Protein AF-A0A4U1FC94-F1 (afdb_monomer)

Structure (mmCIF, N/CA/C/O backbone):
data_AF-A0A4U1FC94-F1
#
_entry.id   AF-A0A4U1FC94-F1
#
loop_
_atom_site.group_PDB
_atom_site.id
_atom_site.type_symbol
_atom_site.label_atom_id
_atom_site.label_alt_id
_atom_site.label_comp_id
_atom_site.label_asym_id
_atom_site.label_entity_id
_atom_site.label_seq_id
_atom_site.pdbx_PDB_ins_code
_atom_site.Cartn_x
_atom_site.Cartn_y
_atom_site.Cartn_z
_atom_site.occupancy
_atom_site.B_iso_or_equiv
_atom_site.auth_seq_id
_atom_site.auth_comp_id
_atom_site.auth_asym_id
_atom_site.auth_atom_id
_atom_site.pdbx_PDB_model_num
ATOM 1 N N . TRP A 1 1 ? -26.954 -11.305 10.624 1.00 85.00 1 TRP A N 1
ATOM 2 C CA . TRP A 1 1 ? -26.626 -9.868 10.603 1.00 85.00 1 TRP A CA 1
ATOM 3 C C . TRP A 1 1 ? -27.640 -9.152 11.465 1.00 85.00 1 TRP A C 1
ATOM 5 O O . TRP A 1 1 ? -28.821 -9.408 11.285 1.00 85.00 1 TRP A O 1
ATOM 15 N N . GLU A 1 2 ? -27.193 -8.302 12.385 1.00 90.25 2 GLU A N 1
ATOM 16 C CA . GLU A 1 2 ? -28.071 -7.434 13.179 1.00 90.25 2 GLU A CA 1
ATOM 17 C C . GLU A 1 2 ? -28.059 -6.028 12.584 1.00 90.25 2 GLU A C 1
ATOM 19 O O . GLU A 1 2 ? -26.996 -5.505 12.242 1.00 90.25 2 GLU A O 1
ATOM 24 N N . ILE A 1 3 ? -29.238 -5.423 12.432 1.00 93.62 3 ILE A N 1
ATOM 25 C CA . ILE A 1 3 ? -29.363 -4.079 11.864 1.00 93.62 3 ILE A CA 1
ATOM 26 C C . ILE A 1 3 ? -29.043 -3.061 12.959 1.00 93.62 3 ILE A C 1
ATOM 28 O O . ILE A 1 3 ? -29.781 -2.933 13.937 1.00 93.62 3 ILE A O 1
ATOM 32 N N . LEU A 1 4 ? -27.939 -2.332 12.777 1.00 92.19 4 LEU A N 1
ATOM 33 C CA . LEU A 1 4 ? -27.518 -1.268 13.692 1.00 92.19 4 LEU A CA 1
ATOM 34 C C . LEU A 1 4 ? -28.272 0.041 13.440 1.00 92.19 4 LEU A C 1
ATOM 36 O O . LEU A 1 4 ? -28.576 0.767 14.379 1.00 92.19 4 LEU A O 1
ATOM 40 N N . TRP A 1 5 ? -28.568 0.346 12.179 1.00 92.25 5 TRP A N 1
ATOM 41 C CA . TRP A 1 5 ? -29.307 1.533 11.764 1.00 92.25 5 TRP A CA 1
ATOM 42 C C . TRP A 1 5 ? -29.857 1.320 10.347 1.00 92.25 5 TRP A C 1
ATOM 44 O O . TRP A 1 5 ? -29.201 0.687 9.517 1.00 92.25 5 TRP A O 1
ATOM 54 N N . SER A 1 6 ? -31.066 1.816 10.080 1.00 93.31 6 SER A N 1
ATOM 55 C CA . SER A 1 6 ? -31.683 1.810 8.751 1.00 93.31 6 SER A CA 1
ATOM 56 C C . SER A 1 6 ? -32.764 2.885 8.675 1.00 93.31 6 SER A C 1
ATOM 58 O O . SER A 1 6 ? -33.621 2.967 9.553 1.00 93.31 6 SER A O 1
ATOM 60 N N . GLU A 1 7 ? -32.740 3.686 7.612 1.00 89.50 7 GLU A N 1
ATOM 61 C CA . GLU A 1 7 ? -33.752 4.700 7.310 1.00 89.50 7 GLU A CA 1
ATOM 62 C C . GLU A 1 7 ? -34.082 4.707 5.814 1.00 89.50 7 GLU A C 1
ATOM 64 O O . GLU A 1 7 ? -33.359 4.146 4.986 1.00 89.50 7 GLU A O 1
ATOM 69 N N . LYS A 1 8 ? -35.193 5.361 5.455 1.00 88.94 8 LYS A N 1
ATOM 70 C CA . LYS A 1 8 ? -35.557 5.570 4.051 1.00 88.94 8 LYS A CA 1
ATOM 71 C C . LYS A 1 8 ? -34.584 6.560 3.392 1.00 88.94 8 LYS A C 1
ATOM 73 O O . LYS A 1 8 ? -34.190 7.539 4.032 1.00 88.94 8 LYS A O 1
ATOM 78 N N . PRO A 1 9 ? -34.230 6.356 2.109 1.00 87.94 9 PRO A N 1
ATOM 79 C CA . PRO A 1 9 ? -33.382 7.298 1.393 1.00 87.94 9 PRO A CA 1
ATOM 80 C C . PRO A 1 9 ? -34.055 8.676 1.361 1.00 87.94 9 PRO A C 1
ATOM 82 O O . PRO A 1 9 ? -35.252 8.791 1.099 1.00 87.94 9 PRO A O 1
ATOM 85 N N . THR A 1 10 ? -33.276 9.720 1.638 1.00 84.62 10 THR A N 1
ATOM 86 C CA . THR A 1 10 ? -33.737 11.114 1.643 1.00 84.62 10 THR A CA 1
ATOM 87 C C . THR A 1 10 ? -32.932 11.902 0.620 1.00 84.62 10 THR A C 1
ATOM 89 O O . THR A 1 10 ? -31.705 11.795 0.591 1.00 84.62 10 THR A O 1
ATOM 92 N N . LYS A 1 11 ? -33.608 12.694 -0.223 1.00 82.38 11 LYS A N 1
ATOM 93 C CA . LYS A 1 11 ? -32.931 13.549 -1.205 1.00 82.38 11 LYS A CA 1
ATOM 94 C C . LYS A 1 11 ? -32.223 14.692 -0.479 1.00 82.38 11 LYS A C 1
ATOM 96 O O . LYS A 1 11 ? -32.844 15.438 0.274 1.00 82.38 11 LYS A O 1
ATOM 101 N N . VAL A 1 12 ? -30.920 14.812 -0.700 1.00 76.88 12 VAL A N 1
ATOM 102 C CA . VAL A 1 12 ? -30.097 15.886 -0.138 1.00 76.88 12 VAL A CA 1
ATOM 103 C C . VAL A 1 12 ? -29.841 16.893 -1.248 1.00 76.88 12 VAL A C 1
ATOM 105 O O . VAL A 1 12 ? -29.218 16.564 -2.250 1.00 76.88 12 VAL A O 1
ATOM 108 N N . ASN A 1 13 ? -30.325 18.122 -1.077 1.00 72.44 13 ASN A N 1
ATOM 109 C CA . ASN A 1 13 ? -30.260 19.168 -2.107 1.00 72.44 13 ASN A CA 1
ATOM 110 C C . ASN A 1 13 ? -28.881 19.852 -2.210 1.00 72.44 13 ASN A C 1
ATOM 112 O O . ASN A 1 13 ? -28.760 20.897 -2.841 1.00 72.44 13 ASN A O 1
ATOM 116 N N . ALA A 1 14 ? -27.850 19.298 -1.570 1.00 70.06 14 ALA A N 1
ATOM 117 C CA . ALA A 1 14 ? -26.509 19.864 -1.528 1.00 70.06 14 ALA A CA 1
ATOM 118 C C . ALA A 1 14 ? -25.515 18.913 -2.203 1.00 70.06 14 ALA A C 1
ATOM 120 O O . ALA A 1 14 ? -25.323 17.792 -1.739 1.00 70.06 14 ALA A O 1
ATOM 121 N N . SER A 1 15 ? -24.836 19.382 -3.251 1.00 72.81 15 SER A N 1
ATOM 122 C CA . SER A 1 15 ? -23.756 18.657 -3.948 1.00 72.81 15 SER A CA 1
ATOM 123 C C . SER A 1 15 ? -22.412 18.720 -3.204 1.00 72.81 15 SER A C 1
ATOM 125 O O . SER A 1 15 ? -21.355 18.698 -3.827 1.00 72.81 15 SER A O 1
ATOM 127 N N . GLN A 1 16 ? -22.435 18.854 -1.877 1.00 79.75 16 GLN A N 1
ATOM 128 C CA . GLN A 1 16 ? -21.237 18.981 -1.047 1.00 79.75 16 GLN A CA 1
ATOM 129 C C . GLN A 1 16 ? -21.000 17.710 -0.232 1.00 79.75 16 GLN A C 1
ATOM 131 O O . GLN A 1 16 ? -21.945 17.036 0.186 1.00 79.75 16 GLN A O 1
ATOM 136 N N . ALA A 1 17 ? -19.724 17.406 0.016 1.00 81.25 17 ALA A N 1
ATOM 137 C CA . ALA A 1 17 ? -19.335 16.351 0.940 1.00 81.25 17 ALA A CA 1
ATOM 138 C C . ALA A 1 17 ? -19.907 16.650 2.331 1.00 81.25 17 ALA A C 1
ATOM 140 O O . ALA A 1 17 ? -19.870 17.787 2.805 1.00 81.25 17 ALA A O 1
ATOM 141 N N . ARG A 1 18 ? -20.456 15.626 2.985 1.00 84.25 18 ARG A N 1
ATOM 142 C CA . ARG A 1 18 ? -21.106 15.769 4.287 1.00 84.25 18 ARG A CA 1
ATOM 143 C C . ARG A 1 18 ? -20.684 14.656 5.220 1.00 84.25 18 ARG A C 1
ATOM 145 O O . ARG A 1 18 ? -20.555 13.504 4.811 1.00 84.25 18 ARG A O 1
ATOM 152 N N . GLN A 1 19 ? -20.558 14.995 6.494 1.00 87.06 19 GLN A N 1
ATOM 153 C CA . GLN A 1 19 ? -20.426 13.992 7.532 1.00 87.06 19 GLN A CA 1
ATOM 154 C C . GLN A 1 19 ? -21.794 13.361 7.799 1.00 87.06 19 GLN A C 1
ATOM 156 O O . GLN A 1 19 ? -22.773 14.055 8.075 1.00 87.06 19 GLN A O 1
ATOM 161 N N . PHE A 1 20 ? -21.856 12.036 7.729 1.00 86.94 20 PHE A N 1
ATOM 162 C CA . PHE A 1 20 ? -23.042 11.265 8.071 1.00 86.94 20 PHE A CA 1
ATOM 163 C C . PHE A 1 20 ? -22.801 10.519 9.390 1.00 86.94 20 PHE A C 1
ATOM 165 O O . PHE A 1 20 ? -21.899 9.690 9.476 1.00 86.94 20 PHE A O 1
ATOM 172 N N . LYS A 1 21 ? -23.573 10.853 10.432 1.00 87.94 21 LYS A N 1
ATOM 173 C CA . LYS A 1 21 ? -23.384 10.341 11.800 1.00 87.94 21 LYS A CA 1
ATOM 174 C C . LYS A 1 21 ? -24.731 9.947 12.429 1.00 87.94 21 LYS A C 1
ATOM 176 O O . LYS A 1 21 ? -25.279 10.723 13.212 1.00 87.94 21 LYS A O 1
ATOM 181 N N . PRO A 1 22 ? -25.298 8.784 12.069 1.00 88.62 22 PRO A N 1
ATOM 182 C CA . PRO A 1 22 ? -26.527 8.299 12.681 1.00 88.62 22 PRO A CA 1
ATOM 183 C C . PRO A 1 22 ? -26.264 7.769 14.096 1.00 88.62 22 PRO A C 1
ATOM 185 O O . PRO A 1 22 ? -25.170 7.291 14.404 1.00 88.62 22 PRO A O 1
ATOM 188 N N . CYS A 1 23 ? -27.287 7.796 14.949 1.00 86.94 23 CYS A N 1
ATOM 189 C CA . CYS A 1 23 ? -27.262 7.042 16.198 1.00 86.94 23 CYS A CA 1
ATOM 190 C C . CYS A 1 23 ? -27.490 5.557 15.889 1.00 86.94 23 CYS A C 1
ATOM 192 O O . CYS A 1 23 ? -28.519 5.189 15.325 1.00 86.94 23 CYS A O 1
ATOM 194 N N . ILE A 1 24 ? -26.532 4.708 16.258 1.00 89.19 24 ILE A N 1
ATOM 195 C CA . ILE A 1 24 ? -26.593 3.260 16.027 1.00 89.19 24 ILE A CA 1
ATOM 196 C C . ILE A 1 24 ? -27.128 2.513 17.255 1.00 89.19 24 ILE A C 1
ATOM 198 O O . ILE A 1 24 ? -26.859 2.887 18.397 1.00 89.19 24 ILE A O 1
ATOM 202 N N . LYS A 1 25 ? -27.866 1.426 17.016 1.00 89.06 25 LYS A N 1
ATOM 203 C CA . LYS A 1 25 ? -28.323 0.483 18.042 1.00 89.06 25 LYS A CA 1
ATOM 204 C C . LYS A 1 25 ? -27.117 -0.197 18.695 1.00 89.06 25 LYS A C 1
ATOM 206 O O . LYS A 1 25 ? -26.240 -0.711 18.003 1.00 89.06 25 LYS A O 1
ATOM 211 N N . GLN A 1 26 ? -27.104 -0.250 20.025 1.00 85.75 26 GLN A N 1
ATOM 212 C CA . GLN A 1 26 ? -26.121 -1.040 20.763 1.00 85.75 26 GLN A CA 1
ATOM 213 C C . GLN A 1 26 ? -26.409 -2.538 20.611 1.00 85.75 26 GLN A C 1
ATOM 215 O O . GLN A 1 26 ? -27.557 -2.979 20.703 1.00 85.75 26 GLN A O 1
ATOM 220 N N . ILE A 1 27 ? -25.352 -3.313 20.392 1.00 86.44 27 ILE A N 1
ATOM 221 C CA . ILE A 1 27 ? -25.395 -4.775 20.326 1.00 86.44 27 ILE A CA 1
ATOM 222 C C . ILE A 1 27 ? -24.621 -5.365 21.501 1.00 86.44 27 ILE A C 1
ATOM 224 O O . ILE A 1 27 ? -23.647 -4.784 21.970 1.00 86.44 27 ILE A O 1
ATOM 228 N N . ASN A 1 28 ? -25.064 -6.523 21.976 1.00 85.12 28 ASN A N 1
ATOM 229 C CA . ASN A 1 28 ? -24.526 -7.207 23.153 1.00 85.12 28 ASN A CA 1
ATOM 230 C C . ASN A 1 28 ? -23.619 -8.398 22.795 1.00 85.12 28 ASN A C 1
ATOM 232 O O . ASN A 1 28 ? -23.459 -9.315 23.597 1.00 85.12 28 ASN A O 1
ATOM 236 N N . PHE A 1 29 ? -23.051 -8.409 21.589 1.00 85.75 29 PHE A N 1
ATOM 237 C CA . PHE A 1 29 ? -22.123 -9.443 21.140 1.00 85.75 29 PHE A CA 1
ATOM 238 C C . PHE A 1 29 ? -20.949 -8.820 20.371 1.00 85.75 29 PHE A C 1
ATOM 240 O O . PHE A 1 29 ? -21.124 -7.798 19.700 1.00 85.75 29 PHE A O 1
ATOM 247 N N . PRO A 1 30 ? -19.749 -9.422 20.446 1.00 84.25 30 PRO A N 1
ATOM 248 C CA . PRO A 1 30 ? -18.590 -8.959 19.696 1.00 84.25 30 PRO A CA 1
ATOM 249 C C . PRO A 1 30 ? -18.710 -9.320 18.209 1.00 84.25 30 PRO A C 1
ATOM 251 O O . PRO A 1 30 ? -19.163 -10.406 17.852 1.00 84.25 30 PRO A O 1
ATOM 254 N N . THR A 1 31 ? -18.250 -8.428 17.332 1.00 85.44 31 THR A N 1
ATOM 255 C CA . THR A 1 31 ? -18.154 -8.673 15.886 1.00 85.44 31 THR A CA 1
ATOM 256 C C . THR A 1 31 ? -16.879 -8.051 15.325 1.00 85.44 31 T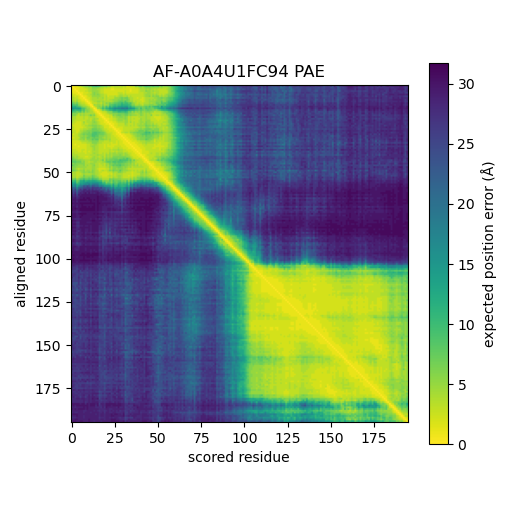HR A C 1
ATOM 258 O O . THR A 1 31 ? -16.470 -6.971 15.744 1.00 85.44 31 THR A O 1
ATOM 261 N N . ASN A 1 32 ? -16.250 -8.730 14.367 1.00 86.12 32 ASN A N 1
ATOM 262 C CA . ASN A 1 32 ? -15.139 -8.210 13.567 1.00 86.12 32 ASN A CA 1
ATOM 263 C C . ASN A 1 32 ? -15.585 -7.770 12.162 1.00 86.12 32 ASN A C 1
ATOM 265 O O . ASN A 1 32 ? -14.752 -7.374 11.349 1.00 86.12 32 ASN A O 1
ATOM 269 N N . LEU A 1 33 ? -16.882 -7.873 11.863 1.00 89.00 33 LEU A N 1
ATOM 270 C CA . LEU A 1 33 ? -17.438 -7.618 10.546 1.00 89.00 33 LEU A CA 1
ATOM 271 C C . LEU A 1 33 ? -18.578 -6.605 10.640 1.00 89.00 33 LEU A C 1
ATOM 273 O O . LEU A 1 33 ? -19.537 -6.784 11.396 1.00 89.00 33 LEU A O 1
ATOM 277 N N . ILE A 1 34 ? -18.475 -5.551 9.834 1.00 89.88 34 ILE A N 1
ATOM 278 C CA . ILE A 1 34 ? -19.499 -4.522 9.664 1.00 89.88 34 ILE A CA 1
ATOM 279 C C . ILE A 1 34 ? -19.827 -4.446 8.178 1.00 89.88 34 ILE A C 1
ATOM 281 O O . ILE A 1 34 ? -18.932 -4.383 7.338 1.00 89.88 34 ILE A O 1
ATOM 285 N N . ARG A 1 35 ? -21.121 -4.452 7.855 1.00 93.31 35 ARG A N 1
ATOM 286 C CA . ARG A 1 35 ? -21.621 -4.261 6.494 1.00 93.31 35 ARG A CA 1
ATOM 287 C C . ARG A 1 35 ? -22.259 -2.885 6.391 1.00 93.31 35 ARG A C 1
ATOM 289 O O . ARG A 1 35 ? -23.157 -2.566 7.165 1.00 93.31 35 ARG A O 1
ATOM 296 N N . LEU A 1 36 ? -21.808 -2.111 5.411 1.00 92.06 36 LEU A N 1
ATOM 297 C CA . LEU A 1 36 ? -22.400 -0.837 5.024 1.00 92.06 36 LEU A CA 1
ATOM 298 C C . LEU A 1 36 ? -23.133 -1.036 3.699 1.00 92.06 36 LEU A C 1
ATOM 300 O O . LEU A 1 36 ? -22.570 -1.592 2.759 1.00 92.06 36 LEU A O 1
ATOM 304 N N . GLU A 1 37 ? -24.386 -0.604 3.635 1.00 91.75 37 GLU A N 1
ATOM 305 C CA . GLU A 1 37 ? -25.202 -0.656 2.425 1.00 91.75 37 GLU A CA 1
ATOM 306 C C . GLU A 1 37 ? -25.667 0.757 2.088 1.00 91.75 37 GLU A C 1
ATOM 308 O O . GLU A 1 37 ? -26.222 1.455 2.937 1.00 91.75 37 GLU A O 1
ATOM 313 N N . VAL A 1 38 ? -25.395 1.193 0.859 1.00 88.75 38 VAL A N 1
ATOM 314 C CA . VAL A 1 38 ? -25.697 2.547 0.393 1.00 88.75 38 VAL A CA 1
ATOM 315 C C . VAL A 1 38 ? -26.813 2.469 -0.635 1.00 88.75 38 VAL A C 1
ATOM 317 O O . VAL A 1 38 ? -26.726 1.709 -1.597 1.00 88.75 38 VAL A O 1
ATOM 320 N N . ASN A 1 39 ? -27.856 3.273 -0.438 1.00 88.88 39 ASN A N 1
ATOM 321 C CA . ASN A 1 39 ? -28.935 3.416 -1.402 1.00 88.88 39 ASN A CA 1
ATOM 322 C C . ASN A 1 39 ? -28.800 4.746 -2.153 1.00 88.88 39 ASN A C 1
ATOM 324 O O . ASN A 1 39 ? -29.061 5.813 -1.596 1.00 88.88 39 ASN A O 1
ATOM 328 N N . SER A 1 40 ? -28.430 4.655 -3.430 1.00 87.12 40 SER A N 1
ATOM 329 C CA . SER A 1 40 ? -28.229 5.802 -4.321 1.00 87.12 40 SER A CA 1
ATOM 330 C C . SER A 1 40 ? -29.424 6.084 -5.239 1.00 87.12 40 SER A C 1
ATOM 332 O O . SER A 1 40 ? -29.291 6.846 -6.189 1.00 87.12 40 SER A O 1
ATOM 334 N N . SER A 1 41 ? -30.603 5.505 -4.983 1.00 89.06 41 SER A N 1
ATOM 335 C CA . SER A 1 41 ? -31.754 5.590 -5.898 1.00 89.06 41 SER A CA 1
ATOM 336 C C . SER A 1 41 ? -32.314 7.004 -6.104 1.00 89.06 41 SER A C 1
ATOM 338 O O . SER A 1 41 ? -33.073 7.218 -7.042 1.00 89.06 41 SER A O 1
ATOM 340 N N . LEU A 1 42 ? -32.008 7.947 -5.206 1.00 87.69 42 LEU A N 1
ATOM 341 C CA . LEU A 1 42 ? -32.470 9.344 -5.263 1.00 87.69 42 LEU A CA 1
ATOM 342 C C . LEU A 1 42 ? -31.375 10.330 -5.705 1.00 87.69 42 LEU A C 1
ATOM 344 O O . LEU A 1 42 ? -31.591 11.543 -5.635 1.00 87.69 42 LEU A O 1
ATOM 348 N N . LEU A 1 43 ? -30.194 9.830 -6.078 1.00 83.12 43 LEU A N 1
ATOM 349 C CA . LEU A 1 43 ? -29.062 10.652 -6.490 1.00 83.12 43 LEU A CA 1
ATOM 350 C C . LEU A 1 43 ? -29.058 10.827 -8.008 1.00 83.12 43 LEU A C 1
ATOM 352 O O . LEU A 1 43 ? -29.074 9.854 -8.755 1.00 83.12 43 LEU A O 1
ATOM 356 N N . ASP A 1 44 ? -28.960 12.081 -8.442 1.00 84.69 44 ASP A N 1
ATOM 357 C CA . ASP A 1 44 ? -28.839 12.450 -9.858 1.00 84.69 44 ASP A CA 1
ATOM 358 C C . ASP A 1 44 ? -27.353 12.575 -10.288 1.00 84.69 44 ASP A C 1
ATOM 360 O O . ASP A 1 44 ? -27.047 13.034 -11.386 1.00 84.69 44 ASP A O 1
ATOM 364 N N . TYR A 1 45 ? -26.414 12.210 -9.403 1.00 82.50 45 TYR A N 1
ATOM 365 C CA . TYR A 1 45 ? -24.964 12.337 -9.583 1.00 82.50 45 TYR A CA 1
ATOM 366 C C . TYR A 1 45 ? -24.202 11.197 -8.888 1.00 82.50 45 TYR A C 1
ATOM 368 O O . TYR A 1 45 ? -24.748 10.485 -8.044 1.00 82.50 45 TYR A O 1
ATOM 376 N N . TYR A 1 46 ? -22.926 11.026 -9.241 1.00 82.06 46 TYR A N 1
ATOM 377 C CA . TYR A 1 46 ? -22.054 10.005 -8.657 1.00 82.06 46 TYR A CA 1
ATOM 378 C C . TYR A 1 46 ? -21.489 10.446 -7.298 1.00 82.06 46 TYR A C 1
ATOM 380 O O . TYR A 1 46 ? -21.035 11.580 -7.145 1.00 82.06 46 TYR A O 1
ATOM 388 N N . THR A 1 47 ? -21.495 9.544 -6.316 1.00 83.81 47 THR A N 1
ATOM 389 C CA . THR A 1 47 ? -21.003 9.794 -4.952 1.00 83.81 47 THR A CA 1
ATOM 390 C C . THR A 1 47 ? -19.965 8.763 -4.543 1.00 83.81 47 THR A C 1
ATOM 392 O O . THR A 1 47 ? -20.164 7.572 -4.778 1.00 83.81 47 THR A O 1
ATOM 395 N N . GLU A 1 48 ? -18.930 9.210 -3.838 1.00 85.19 48 GLU A N 1
ATOM 396 C CA . GLU A 1 48 ? -17.894 8.358 -3.251 1.00 85.19 48 GLU A CA 1
ATOM 397 C C . GLU A 1 48 ? -17.929 8.424 -1.718 1.00 85.19 48 GLU A C 1
ATOM 399 O O . GLU A 1 48 ? -18.466 9.366 -1.129 1.00 85.19 48 GLU A O 1
ATOM 404 N N . LEU A 1 49 ? -17.358 7.406 -1.072 1.00 88.56 49 LEU A N 1
ATOM 405 C CA . LEU A 1 49 ? -17.104 7.394 0.367 1.00 88.56 49 LEU A CA 1
ATOM 406 C C . LEU A 1 49 ? -15.652 7.805 0.609 1.00 88.56 49 LEU A C 1
ATOM 408 O O . LEU A 1 49 ? -14.748 7.167 0.082 1.00 88.56 49 LEU A O 1
ATOM 412 N N . ASP A 1 50 ? -15.446 8.836 1.424 1.00 87.75 50 ASP A N 1
ATOM 413 C CA . ASP A 1 50 ? -14.110 9.316 1.798 1.00 87.75 50 ASP A CA 1
ATOM 414 C C . ASP A 1 50 ? -13.535 8.502 2.973 1.00 87.75 50 ASP A C 1
ATOM 416 O O . ASP A 1 50 ? -12.531 7.806 2.840 1.00 87.75 50 ASP A O 1
ATOM 420 N N . ALA A 1 51 ? -14.230 8.502 4.119 1.00 89.44 51 ALA A N 1
ATOM 421 C CA . ALA A 1 51 ? -13.790 7.799 5.323 1.00 89.44 51 ALA A CA 1
ATOM 422 C C . ALA A 1 51 ? -14.951 7.279 6.187 1.00 89.44 51 ALA A C 1
ATOM 424 O O . ALA A 1 51 ? -16.057 7.827 6.188 1.00 89.44 51 ALA A O 1
ATOM 425 N N . VAL A 1 52 ? -14.670 6.238 6.978 1.00 89.19 52 VAL A N 1
ATOM 426 C CA . VAL A 1 52 ? -15.580 5.677 7.988 1.00 89.19 52 VAL A CA 1
ATOM 427 C C . VAL A 1 52 ? -14.866 5.643 9.334 1.00 89.19 52 VAL A C 1
ATOM 429 O O . VAL A 1 52 ? -13.780 5.081 9.453 1.00 89.19 52 VAL A O 1
ATOM 432 N N . VAL A 1 53 ? -15.496 6.214 10.361 1.00 85.88 53 VAL A N 1
ATOM 433 C CA . VAL A 1 53 ? -14.990 6.197 11.739 1.00 85.88 53 VAL A CA 1
ATOM 434 C C . VAL A 1 53 ? -15.974 5.433 12.614 1.00 85.88 53 VAL A C 1
ATOM 436 O O . VAL A 1 53 ? -17.134 5.825 12.734 1.00 85.88 53 VAL A O 1
ATOM 439 N N . LEU A 1 54 ? -15.504 4.357 13.244 1.00 82.25 54 LEU A N 1
ATOM 440 C CA . LEU A 1 54 ? -16.263 3.616 14.246 1.00 82.25 54 LEU A CA 1
ATOM 441 C C . LEU A 1 54 ? -15.824 4.061 15.641 1.00 82.25 54 LEU A C 1
ATOM 443 O O . LEU A 1 54 ? -14.653 3.941 15.994 1.00 82.25 54 LEU A O 1
ATOM 447 N N . HIS A 1 55 ? -16.767 4.553 16.441 1.00 73.12 55 HIS A N 1
ATOM 448 C CA . HIS A 1 55 ? -16.522 4.848 17.847 1.00 73.12 55 HIS A CA 1
ATOM 449 C C . HIS A 1 55 ? -16.885 3.630 18.705 1.00 73.12 55 HIS A C 1
ATOM 451 O O . HIS A 1 55 ? -17.971 3.065 18.584 1.00 73.12 55 HIS A O 1
ATOM 457 N N . GLY A 1 56 ? -15.996 3.235 19.607 1.00 71.25 56 GLY A N 1
ATOM 458 C CA . GLY A 1 56 ? -16.255 2.164 20.561 1.00 71.25 56 GLY A CA 1
ATOM 459 C C . GLY A 1 56 ? -15.273 2.229 21.717 1.00 71.25 56 GLY A C 1
ATOM 460 O O . GLY A 1 56 ? -14.146 2.698 21.559 1.00 71.25 56 GLY A O 1
ATOM 461 N N . THR A 1 57 ? -15.700 1.768 22.885 1.00 62.41 57 THR A N 1
ATOM 462 C CA . THR A 1 57 ? -14.804 1.508 24.006 1.00 62.41 57 THR A CA 1
ATOM 463 C C . THR A 1 57 ? -14.229 0.112 23.815 1.00 62.41 57 THR A C 1
ATOM 465 O O . THR A 1 57 ? -14.964 -0.870 23.724 1.00 62.41 57 THR A O 1
ATOM 468 N N . LYS A 1 58 ? -12.904 0.003 23.699 1.00 59.91 58 LYS A N 1
ATOM 469 C CA . LYS A 1 58 ? -12.248 -1.300 23.790 1.00 59.91 58 LYS A CA 1
ATOM 470 C C . LYS A 1 58 ? -12.322 -1.717 25.253 1.00 59.91 58 LYS A C 1
ATOM 472 O O . LYS A 1 58 ? -11.495 -1.266 26.043 1.00 59.91 58 LYS A O 1
ATOM 477 N N . ASP A 1 59 ? -13.286 -2.559 25.610 1.00 57.12 59 ASP A N 1
ATOM 478 C CA . ASP A 1 59 ? -13.195 -3.290 26.871 1.00 57.12 59 ASP A CA 1
ATOM 479 C C . ASP A 1 59 ? -11.897 -4.091 26.802 1.00 57.12 59 ASP A C 1
ATOM 481 O O . ASP A 1 59 ? -11.728 -4.966 25.949 1.00 57.12 59 ASP A O 1
ATOM 485 N N . LYS A 1 60 ? -10.911 -3.714 27.624 1.00 50.09 60 LYS A N 1
ATOM 486 C CA . LYS A 1 60 ? -9.683 -4.494 27.768 1.00 50.09 60 LYS A CA 1
ATOM 487 C C . LYS A 1 60 ? -10.125 -5.869 28.276 1.00 50.09 60 LYS A C 1
ATOM 489 O O . LYS A 1 60 ? -10.638 -5.934 29.393 1.00 50.09 60 LYS A O 1
ATOM 494 N N . PRO A 1 61 ? -9.949 -6.963 27.514 1.00 42.66 61 PRO A N 1
ATOM 495 C CA . PRO A 1 61 ? -10.190 -8.275 28.078 1.00 42.66 61 PRO A CA 1
ATOM 496 C C . PRO A 1 61 ? -9.203 -8.449 29.232 1.00 42.66 61 PRO A C 1
ATOM 498 O O . PRO A 1 61 ? -7.988 -8.354 29.046 1.00 42.66 61 PRO A O 1
ATOM 501 N N . VAL A 1 62 ? -9.733 -8.652 30.437 1.00 44.84 62 VAL A N 1
ATOM 502 C CA . VAL A 1 62 ? -8.957 -9.008 31.625 1.00 44.84 62 VAL A CA 1
ATOM 503 C C . VAL A 1 62 ? -8.478 -10.444 31.431 1.00 44.84 62 VAL A C 1
ATOM 505 O O . VAL A 1 62 ? -9.063 -11.385 31.951 1.00 44.84 62 VAL A O 1
ATOM 508 N N . LEU A 1 63 ? -7.435 -10.632 30.626 1.00 40.88 63 LEU A N 1
ATOM 509 C CA . LEU A 1 63 ? -6.672 -11.871 30.579 1.00 40.88 63 LEU A CA 1
ATOM 510 C C . LEU A 1 63 ? -5.195 -11.533 30.744 1.00 40.88 63 LEU A C 1
ATOM 512 O O . LEU A 1 63 ? -4.511 -11.056 29.842 1.00 40.88 63 LEU A O 1
ATOM 516 N N . SER A 1 64 ? -4.763 -11.768 31.979 1.00 46.53 64 SER A N 1
ATOM 517 C CA . SER A 1 64 ? -3.395 -11.774 32.470 1.00 46.53 64 SER A CA 1
ATOM 518 C C . SER A 1 64 ? -2.486 -12.606 31.563 1.00 46.53 64 SER A C 1
ATOM 520 O O . SER A 1 64 ? -2.511 -13.834 31.599 1.00 46.53 64 SER A O 1
ATOM 522 N N . LEU A 1 65 ? -1.645 -11.928 30.788 1.00 37.44 65 LEU A N 1
ATOM 523 C CA . LEU A 1 65 ? -0.374 -12.458 30.310 1.00 37.44 65 LEU A CA 1
ATOM 524 C C . LEU A 1 65 ? 0.685 -11.428 30.686 1.00 37.44 65 LEU A C 1
ATOM 526 O O . LEU A 1 65 ? 0.778 -10.346 30.111 1.00 37.44 65 LEU A O 1
ATOM 530 N N . LYS A 1 66 ? 1.424 -11.764 31.745 1.00 44.72 66 LYS A N 1
ATOM 531 C CA . LYS A 1 66 ? 2.584 -11.025 32.228 1.00 44.72 66 LYS A CA 1
ATOM 532 C C . LYS A 1 66 ? 3.662 -11.033 31.144 1.00 44.72 66 LYS A C 1
ATOM 534 O O . LYS A 1 66 ? 4.482 -11.943 31.100 1.00 44.72 66 LYS A O 1
ATOM 539 N N . THR A 1 67 ? 3.684 -9.987 30.333 1.00 36.72 67 THR A N 1
ATOM 540 C CA . THR A 1 67 ? 4.899 -9.529 29.664 1.00 36.72 67 THR A CA 1
ATOM 541 C C . THR A 1 67 ? 5.111 -8.103 30.138 1.00 36.72 67 THR A C 1
ATOM 543 O O . THR A 1 67 ? 4.316 -7.211 29.860 1.00 36.72 67 THR A O 1
ATOM 546 N N . SER A 1 68 ? 6.130 -7.924 30.966 1.00 46.22 68 SER A N 1
ATOM 547 C CA . SER A 1 68 ? 6.560 -6.658 31.547 1.00 46.22 68 SER A CA 1
ATOM 548 C C . SER A 1 68 ? 6.883 -5.637 30.455 1.00 46.22 68 SER A C 1
ATOM 550 O O . SER A 1 68 ? 7.988 -5.665 29.924 1.00 46.22 68 SER A O 1
ATOM 552 N N . LEU A 1 69 ? 5.939 -4.750 30.125 1.00 38.78 69 LEU A N 1
ATOM 553 C CA . LEU A 1 69 ? 6.162 -3.586 29.267 1.00 38.78 69 LEU A CA 1
ATOM 554 C C . LEU A 1 69 ? 5.285 -2.407 29.728 1.00 38.78 69 LEU A C 1
ATOM 556 O O . LEU A 1 69 ? 4.072 -2.415 29.549 1.00 38.78 69 LEU A O 1
ATOM 560 N N . ILE A 1 70 ? 5.975 -1.410 30.294 1.00 41.81 70 ILE A N 1
ATOM 561 C CA . ILE A 1 70 ? 5.618 0.011 30.433 1.00 41.81 70 ILE A CA 1
ATOM 562 C C . ILE A 1 70 ? 4.351 0.289 31.259 1.00 41.81 70 ILE A C 1
ATOM 564 O O . ILE A 1 70 ? 3.228 0.345 30.760 1.00 41.81 70 ILE A O 1
ATOM 568 N N . ASP A 1 71 ? 4.589 0.515 32.550 1.00 39.34 71 ASP A N 1
ATOM 569 C CA . ASP A 1 71 ? 3.660 1.139 33.486 1.00 39.34 71 ASP A CA 1
ATOM 570 C C . ASP A 1 71 ? 3.371 2.580 33.028 1.00 39.34 71 ASP A C 1
ATOM 572 O O . ASP A 1 71 ? 4.256 3.431 33.019 1.00 39.34 71 ASP A O 1
ATOM 576 N N . MET A 1 72 ? 2.144 2.824 32.571 1.00 45.59 72 MET A N 1
ATOM 577 C CA . MET A 1 72 ? 1.596 4.153 32.271 1.00 45.59 72 MET A CA 1
ATOM 578 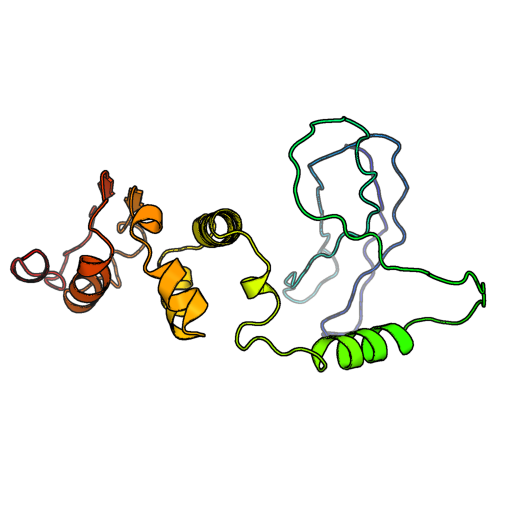C C . MET A 1 72 ? 0.623 4.551 33.390 1.00 45.59 72 MET A C 1
ATOM 580 O O . MET A 1 72 ? -0.502 4.967 33.118 1.00 45.59 72 MET A O 1
ATOM 584 N N . ASN A 1 73 ? 1.018 4.361 34.648 1.00 39.62 73 ASN A N 1
ATOM 585 C CA . ASN A 1 73 ? 0.362 4.994 35.786 1.00 39.62 73 ASN A CA 1
ATOM 586 C C . ASN A 1 73 ? 1.104 6.286 36.119 1.00 39.62 73 ASN A C 1
ATOM 588 O O . ASN A 1 73 ? 1.981 6.293 36.972 1.00 39.62 73 ASN A O 1
ATOM 592 N N . ASP A 1 74 ? 0.757 7.366 35.422 1.00 41.47 74 ASP A N 1
ATOM 593 C CA . ASP A 1 74 ? 1.016 8.722 35.924 1.00 41.47 74 ASP A CA 1
ATOM 594 C C . ASP A 1 74 ? -0.026 9.714 35.378 1.00 41.47 74 ASP A C 1
ATOM 596 O O . ASP A 1 74 ? 0.272 10.795 34.876 1.00 41.47 74 ASP A O 1
ATOM 600 N N . LEU A 1 75 ? -1.293 9.292 35.408 1.00 43.78 75 LEU A N 1
ATOM 601 C CA . LEU A 1 75 ? -2.439 10.171 35.193 1.00 43.78 75 LEU A CA 1
ATOM 602 C C . LEU A 1 75 ? -3.251 10.198 36.486 1.00 43.78 75 LEU A C 1
ATOM 604 O O . LEU A 1 75 ? -4.216 9.453 36.653 1.00 43.78 75 LEU A O 1
ATOM 608 N N . GLU A 1 76 ? -2.822 11.047 37.415 1.00 42.16 76 GLU A N 1
ATOM 609 C CA . GLU A 1 76 ? -3.722 11.604 38.421 1.00 42.16 76 GLU A CA 1
ATOM 610 C C . GLU A 1 76 ? -4.724 12.515 37.691 1.00 42.16 76 GLU A C 1
ATOM 612 O O . GLU A 1 76 ? -4.459 13.693 37.458 1.00 42.16 76 GLU A O 1
ATOM 617 N N . ASP A 1 77 ? -5.856 11.953 37.262 1.00 41.62 77 ASP A N 1
ATOM 618 C CA . ASP A 1 77 ? -6.996 12.730 36.775 1.00 41.62 77 ASP A CA 1
ATOM 619 C C . ASP A 1 77 ? -7.975 12.954 37.937 1.00 41.62 77 ASP A C 1
ATOM 621 O O . ASP A 1 77 ? -8.678 12.046 38.386 1.00 41.62 77 ASP A O 1
ATOM 625 N N . ASP A 1 78 ? -7.988 14.197 38.418 1.00 37.94 78 ASP A N 1
ATOM 626 C CA . ASP A 1 78 ? -8.962 14.757 39.350 1.00 37.94 78 ASP A CA 1
ATOM 627 C C . ASP A 1 78 ? -10.347 14.798 38.671 1.00 37.94 78 ASP A C 1
ATOM 629 O O . ASP A 1 78 ? -10.524 15.365 37.584 1.00 37.94 78 ASP A O 1
ATOM 633 N N . TYR A 1 79 ? -11.339 14.161 39.291 1.00 41.41 79 TYR A N 1
ATOM 634 C CA . TYR A 1 79 ? -12.702 14.063 38.771 1.00 41.41 79 TYR A CA 1
ATOM 635 C C . TYR A 1 79 ? -13.477 15.345 39.083 1.00 41.41 79 TYR A C 1
ATOM 637 O O . TYR A 1 79 ? -14.014 15.490 40.175 1.00 41.41 79 TYR A O 1
ATOM 645 N N . GLU A 1 80 ? -13.618 16.240 38.106 1.00 36.94 80 GLU A N 1
ATOM 646 C CA . GLU A 1 80 ? -14.651 17.281 38.151 1.00 36.94 80 GLU A CA 1
ATOM 647 C C . GLU A 1 80 ? -15.528 17.208 36.896 1.00 36.94 80 GLU A C 1
ATOM 649 O O . GLU A 1 80 ? -15.171 17.598 35.780 1.00 36.94 80 GLU A O 1
ATOM 654 N N . GLU A 1 81 ? -16.709 16.640 37.114 1.00 43.31 81 GLU A N 1
ATOM 655 C CA . GLU A 1 81 ? -17.803 16.482 36.173 1.00 43.31 81 GLU A CA 1
ATOM 656 C C . GLU A 1 81 ? -18.425 17.857 35.879 1.00 43.31 81 GLU A C 1
ATOM 658 O O . GLU A 1 81 ? -19.117 18.444 36.712 1.00 43.31 81 GLU A O 1
ATOM 663 N N . LYS A 1 82 ? -18.215 18.400 34.672 1.00 37.53 82 LYS A N 1
ATOM 664 C CA . LYS A 1 82 ? -18.980 19.569 34.222 1.00 37.53 82 LYS A CA 1
ATOM 665 C C . LYS A 1 82 ? -19.456 19.439 32.782 1.00 37.53 82 LYS A C 1
ATOM 667 O O . LYS A 1 82 ? -18.701 19.568 31.822 1.00 37.53 82 LYS A O 1
ATOM 672 N N . ASN A 1 83 ? -20.763 19.218 32.677 1.00 44.78 83 ASN A N 1
ATOM 673 C CA . ASN A 1 83 ? -21.573 19.265 31.467 1.00 44.78 83 ASN A CA 1
ATOM 674 C C . ASN A 1 83 ? -21.261 20.507 30.610 1.00 44.78 83 ASN A C 1
ATOM 676 O O . ASN A 1 83 ? -21.519 21.638 31.023 1.00 44.78 83 ASN A O 1
ATOM 680 N N . GLY A 1 84 ? -20.751 20.291 29.394 1.00 35.66 84 GLY A N 1
ATOM 681 C CA . GLY A 1 84 ? -20.531 21.337 28.395 1.00 35.66 84 GLY A CA 1
ATOM 682 C C . GLY A 1 84 ? -20.078 20.764 27.050 1.00 35.66 84 GLY A C 1
ATOM 683 O O . GLY A 1 84 ? -19.204 19.905 27.001 1.00 35.66 84 GLY A O 1
ATOM 684 N N . CYS A 1 85 ? -20.695 21.230 25.959 1.00 40.09 85 CYS A N 1
ATOM 685 C CA . CYS A 1 85 ? -20.414 20.878 24.560 1.00 40.09 85 CYS A CA 1
ATOM 686 C C . CYS A 1 85 ? -18.899 20.851 24.253 1.00 40.09 85 CYS A C 1
ATOM 688 O O . CYS A 1 85 ? -18.250 21.888 24.130 1.00 40.09 85 CYS A O 1
ATOM 690 N N . GLY A 1 86 ? -18.326 19.648 24.160 1.00 45.41 86 GLY A N 1
ATOM 691 C CA . GLY A 1 86 ? -16.881 19.402 24.172 1.00 45.41 86 GLY A CA 1
ATOM 692 C C . GLY A 1 86 ? -16.189 19.397 22.809 1.00 45.41 86 GLY A C 1
ATOM 693 O O . GLY A 1 86 ? -15.273 18.600 22.621 1.00 45.41 86 GLY A O 1
ATOM 694 N N . MET A 1 87 ? -16.600 20.233 21.850 1.00 51.31 87 MET A N 1
ATOM 695 C CA . MET A 1 87 ? -15.958 20.239 20.523 1.00 51.31 87 MET A CA 1
ATOM 696 C C . MET A 1 87 ? -14.745 21.186 20.423 1.00 51.31 87 MET A C 1
ATOM 698 O O . MET A 1 87 ? -13.857 20.950 19.608 1.00 51.31 87 MET A O 1
ATOM 702 N N . ASP A 1 88 ? -14.621 22.173 21.321 1.00 46.91 88 ASP A N 1
ATOM 703 C CA . ASP A 1 88 ? -13.525 23.162 21.275 1.00 46.91 88 ASP A CA 1
ATOM 704 C C . ASP A 1 88 ? -12.304 22.777 22.132 1.00 46.91 88 ASP A C 1
ATOM 706 O O . ASP A 1 88 ? -11.172 23.183 21.851 1.00 46.91 88 ASP A O 1
ATOM 710 N N . ASN A 1 89 ? -12.504 21.955 23.167 1.00 44.94 89 ASN A N 1
ATOM 711 C CA . ASN A 1 89 ? -11.436 21.564 24.093 1.00 44.94 89 ASN A CA 1
ATOM 712 C C . ASN A 1 89 ? -10.579 20.400 23.577 1.00 44.94 89 ASN A C 1
ATOM 714 O O . ASN A 1 89 ? -9.409 20.314 23.939 1.00 44.94 89 ASN A O 1
ATOM 718 N N . LEU A 1 90 ? -11.114 19.535 22.708 1.00 49.69 90 LEU A N 1
ATOM 719 C CA . LEU A 1 90 ? -10.355 18.430 22.108 1.00 49.69 90 LEU A CA 1
ATOM 720 C C . LEU A 1 90 ? -9.384 18.922 21.034 1.00 49.69 90 LEU A C 1
ATOM 722 O O . LEU A 1 90 ? -8.230 18.510 21.048 1.00 49.69 90 LEU A O 1
ATOM 726 N N . ASN A 1 91 ? -9.795 19.873 20.188 1.00 47.94 91 ASN A N 1
ATOM 727 C CA . ASN A 1 91 ? -8.876 20.516 19.247 1.00 47.94 91 ASN A CA 1
ATOM 728 C C . ASN A 1 91 ? -7.772 21.274 19.992 1.00 47.94 91 ASN A C 1
ATOM 730 O O . ASN A 1 91 ? -6.607 21.125 19.649 1.00 47.94 91 ASN A O 1
ATOM 734 N N . LYS A 1 92 ? -8.089 21.997 21.078 1.00 47.97 9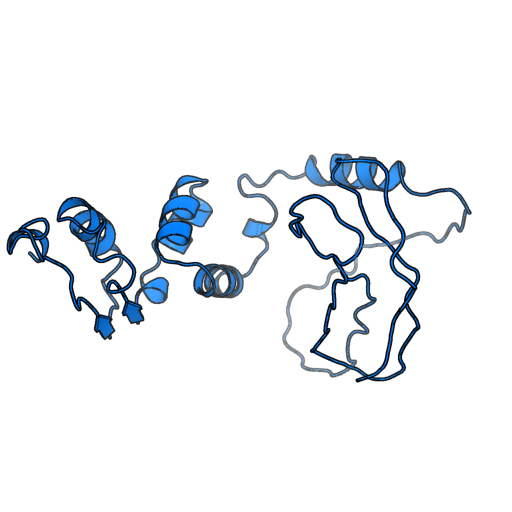2 LYS A N 1
ATOM 735 C CA . LYS A 1 92 ? -7.059 22.638 21.915 1.00 47.97 92 LYS A CA 1
ATOM 736 C C . LYS A 1 92 ? -6.149 21.641 22.640 1.00 47.97 92 LYS A C 1
ATOM 738 O O . LYS A 1 92 ? -4.960 21.924 22.730 1.00 47.97 92 LYS A O 1
ATOM 743 N N . LYS A 1 93 ? -6.661 20.495 23.115 1.00 46.38 93 LYS A N 1
ATOM 744 C CA . LYS A 1 93 ? -5.852 19.434 23.751 1.00 46.38 93 LYS A CA 1
ATOM 745 C C . LYS A 1 93 ? -4.958 18.695 22.749 1.00 46.38 93 LYS A C 1
ATOM 747 O O . LYS A 1 93 ? -3.809 18.419 23.072 1.00 46.38 93 LYS A O 1
ATOM 752 N N . PHE A 1 94 ? -5.424 18.441 21.524 1.00 47.03 94 PHE A N 1
ATOM 753 C CA . PHE A 1 94 ? -4.566 17.914 20.455 1.00 47.03 94 PHE A CA 1
ATOM 754 C C . PHE A 1 94 ? -3.483 18.924 20.060 1.00 47.03 94 PHE A C 1
ATOM 756 O O . PHE A 1 94 ? -2.324 18.543 19.931 1.00 47.03 94 PHE A O 1
ATOM 763 N N . SER A 1 95 ? -3.821 20.213 19.965 1.00 47.34 95 SER A N 1
ATOM 764 C CA . SER A 1 95 ? -2.845 21.271 19.679 1.00 47.34 95 SER A CA 1
ATOM 765 C C . SER A 1 95 ? -1.836 21.496 20.811 1.00 47.34 95 SER A C 1
ATOM 767 O O . SER A 1 95 ? -0.691 21.841 20.536 1.00 47.34 95 SER A O 1
ATOM 769 N N . SER A 1 96 ? -2.230 21.322 22.079 1.00 44.78 96 SER A N 1
ATOM 770 C CA . SER A 1 96 ? -1.351 21.567 23.231 1.00 44.78 96 SER A CA 1
ATOM 771 C C . SER A 1 96 ? -0.482 20.364 23.610 1.00 44.78 96 SER A C 1
ATOM 773 O O . SER A 1 96 ? 0.649 20.568 24.050 1.00 44.78 96 SER A O 1
ATOM 775 N N . ILE A 1 97 ? -0.956 19.130 23.398 1.00 47.69 97 ILE A N 1
ATOM 776 C CA . ILE A 1 97 ? -0.168 17.904 23.622 1.00 47.69 97 ILE A CA 1
ATOM 777 C C . ILE A 1 97 ? 0.816 17.663 22.465 1.00 47.69 97 ILE A C 1
ATOM 779 O O . ILE A 1 97 ? 1.918 17.170 22.694 1.00 47.69 97 ILE A O 1
ATOM 783 N N . ALA A 1 98 ? 0.484 18.071 21.234 1.00 48.00 98 ALA A N 1
ATOM 784 C CA . ALA A 1 98 ? 1.349 17.873 20.066 1.00 48.00 98 ALA A CA 1
ATOM 785 C C . ALA A 1 98 ? 2.609 18.764 20.018 1.00 48.00 98 ALA A C 1
ATOM 787 O O . ALA A 1 98 ? 3.428 18.585 19.121 1.00 48.00 98 ALA A O 1
ATOM 788 N N . LEU A 1 99 ? 2.795 19.715 20.944 1.00 47.34 99 LEU A N 1
ATOM 789 C CA . LEU A 1 99 ? 3.879 20.708 20.857 1.00 47.34 99 LEU A CA 1
ATOM 790 C C . LEU A 1 99 ? 4.905 20.674 21.996 1.00 47.34 99 LEU A C 1
ATOM 792 O O . LEU A 1 99 ? 5.783 21.533 22.021 1.00 47.34 99 LEU A O 1
ATOM 796 N N . ARG A 1 100 ? 4.825 19.730 22.944 1.00 47.81 100 ARG A N 1
ATOM 797 C CA . ARG A 1 100 ? 5.697 19.770 24.136 1.00 47.81 100 ARG A CA 1
ATOM 798 C C . ARG A 1 100 ? 6.842 18.765 24.187 1.00 47.81 100 ARG A C 1
ATOM 800 O O . ARG A 1 100 ? 7.736 18.980 24.982 1.00 47.81 100 ARG A O 1
ATOM 807 N N . GLU A 1 101 ? 6.904 17.787 23.292 1.00 52.03 101 GLU A N 1
ATOM 808 C CA . GLU A 1 101 ? 8.101 16.948 23.137 1.00 52.03 101 GLU A CA 1
ATOM 809 C C . GLU A 1 101 ? 8.131 16.426 21.696 1.00 52.03 101 GLU A C 1
ATOM 811 O O . GLU A 1 101 ? 7.750 15.295 21.395 1.00 52.03 101 GLU A O 1
ATOM 816 N N . GLY A 1 102 ? 8.441 17.322 20.759 1.00 48.25 102 GLY A N 1
ATOM 817 C CA . GLY A 1 102 ? 8.509 16.988 19.342 1.00 48.25 102 GLY A CA 1
ATOM 818 C C . GLY A 1 102 ? 9.736 16.132 19.061 1.00 48.25 102 GLY A C 1
ATOM 819 O O . GLY A 1 102 ? 10.753 16.655 18.612 1.00 48.25 102 GLY A O 1
ATOM 820 N N . THR A 1 103 ? 9.656 14.823 19.299 1.00 54.53 103 THR A N 1
ATOM 821 C CA . THR A 1 103 ? 10.553 13.903 18.600 1.00 54.53 103 THR A CA 1
ATOM 822 C C . THR A 1 103 ? 10.304 14.102 17.102 1.00 54.53 103 THR A C 1
ATOM 824 O O . THR A 1 103 ? 9.165 14.284 16.658 1.00 54.53 103 THR A O 1
ATOM 827 N N . SER A 1 104 ? 11.371 14.192 16.310 1.00 70.69 104 SER A N 1
ATOM 828 C CA . SER A 1 104 ? 11.302 14.668 14.922 1.00 70.69 104 SER A CA 1
ATOM 829 C C . SER A 1 104 ? 10.420 13.810 14.005 1.00 70.69 104 SER A C 1
ATOM 831 O O . SER A 1 104 ? 10.059 14.275 12.924 1.00 70.69 104 SER A O 1
ATOM 833 N N . ASN A 1 105 ? 10.038 12.599 14.431 1.00 79.62 105 ASN A N 1
ATOM 834 C CA . ASN A 1 105 ? 9.185 11.682 13.675 1.00 79.62 105 ASN A CA 1
ATOM 835 C C . ASN A 1 105 ? 7.800 11.443 14.321 1.00 79.62 105 ASN A 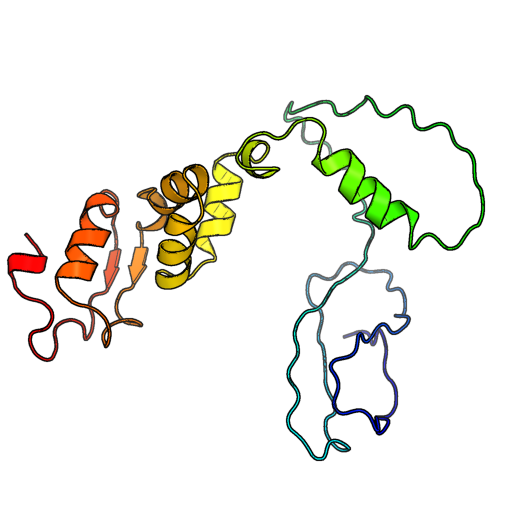C 1
ATOM 837 O O . ASN A 1 105 ? 7.065 10.548 13.896 1.00 79.62 105 ASN A O 1
ATOM 841 N N . GLY A 1 106 ? 7.404 12.243 15.318 1.00 83.62 106 GLY A N 1
ATOM 842 C CA . GLY A 1 106 ? 6.087 12.155 15.955 1.00 83.62 106 GLY A CA 1
ATOM 843 C C . GLY A 1 106 ? 5.874 10.855 16.743 1.00 83.62 106 GLY A C 1
ATOM 844 O O . GLY A 1 106 ? 6.796 10.290 17.320 1.00 83.62 106 GLY A O 1
ATOM 845 N N . TYR A 1 107 ? 4.638 10.343 16.774 1.00 85.88 107 TYR A N 1
ATOM 846 C CA . TYR A 1 107 ? 4.304 9.140 17.555 1.00 85.88 107 TYR A CA 1
ATOM 847 C C . TYR A 1 107 ? 4.928 7.841 17.026 1.00 85.88 107 TYR A C 1
ATOM 849 O O . TYR A 1 107 ? 4.909 6.840 17.741 1.00 85.88 107 TYR A O 1
ATOM 857 N N . PHE A 1 108 ? 5.497 7.845 15.816 1.00 87.56 108 PHE A N 1
ATOM 858 C CA . PHE A 1 108 ? 6.191 6.674 15.279 1.00 87.56 108 PHE A CA 1
ATOM 859 C C . PHE A 1 108 ? 7.426 6.303 16.103 1.00 87.56 108 PHE A C 1
ATOM 861 O O . PHE A 1 108 ? 7.721 5.120 16.215 1.00 87.56 108 PHE A O 1
ATOM 868 N N . ASP A 1 109 ? 8.071 7.269 16.768 1.00 85.12 109 ASP A N 1
ATOM 869 C CA . ASP A 1 109 ? 9.210 7.002 17.659 1.00 85.12 109 ASP A CA 1
ATOM 870 C C . ASP A 1 109 ? 8.819 6.164 18.895 1.00 85.12 109 ASP A C 1
ATOM 872 O O . ASP A 1 109 ? 9.678 5.590 19.559 1.00 85.12 109 ASP A O 1
ATOM 876 N N . LYS A 1 110 ? 7.520 6.083 19.221 1.00 87.44 110 LYS A N 1
ATOM 877 C CA . LYS A 1 110 ? 7.002 5.299 20.355 1.00 87.44 110 LYS A CA 1
ATOM 878 C C . LYS A 1 110 ? 6.546 3.895 19.959 1.00 87.44 110 LYS A C 1
ATOM 880 O O . LYS A 1 110 ? 6.196 3.106 20.836 1.00 87.44 110 LYS A O 1
ATOM 885 N N . LEU A 1 111 ? 6.481 3.591 18.662 1.00 88.56 111 LEU A N 1
ATOM 886 C CA . LEU A 1 111 ? 6.038 2.287 18.184 1.00 88.56 111 LEU A CA 1
ATOM 887 C C . LEU A 1 111 ? 7.211 1.297 18.189 1.00 88.56 111 LEU A C 1
ATOM 889 O O . LEU A 1 111 ? 8.282 1.627 17.681 1.00 88.56 111 LEU A O 1
ATOM 893 N N . PRO A 1 112 ? 7.019 0.067 18.704 1.00 92.31 112 PRO A N 1
ATOM 894 C CA . PRO A 1 112 ? 7.959 -1.020 18.478 1.00 92.31 112 PRO A CA 1
ATOM 895 C C . PRO A 1 112 ? 8.220 -1.222 16.986 1.00 92.31 112 PRO A C 1
ATOM 897 O O . PRO A 1 112 ? 7.309 -1.092 16.158 1.00 92.31 112 PRO A O 1
ATOM 900 N N . TYR A 1 113 ? 9.460 -1.580 16.659 1.00 90.88 113 TYR A N 1
ATOM 901 C CA . TYR A 1 113 ? 9.929 -1.762 15.288 1.00 90.88 113 TYR A CA 1
ATOM 902 C C . TYR A 1 113 ? 9.012 -2.711 14.493 1.00 90.88 113 TYR A C 1
ATOM 904 O O . TYR A 1 113 ? 8.636 -2.416 13.358 1.00 90.88 113 TYR A O 1
ATOM 912 N N . GLU A 1 114 ? 8.560 -3.800 15.116 1.00 93.62 114 GLU A N 1
ATOM 913 C CA . GLU A 1 114 ? 7.722 -4.830 14.500 1.00 93.62 114 GLU A CA 1
ATOM 914 C C . GLU A 1 114 ? 6.343 -4.294 14.104 1.00 93.62 114 GLU A C 1
ATOM 916 O O . GLU A 1 114 ? 5.787 -4.704 13.086 1.00 93.62 114 GLU A O 1
ATOM 921 N N . LEU A 1 115 ? 5.787 -3.353 14.878 1.00 93.25 115 LEU A N 1
ATOM 922 C CA . LEU A 1 115 ? 4.488 -2.757 14.561 1.00 93.25 115 LEU A CA 1
ATOM 923 C C . LEU A 1 115 ? 4.580 -1.835 13.351 1.00 93.25 115 LEU A C 1
ATOM 925 O O . LEU A 1 115 ? 3.661 -1.808 12.535 1.00 93.25 115 LEU A O 1
ATOM 929 N N . ILE A 1 116 ? 5.695 -1.120 13.201 1.00 93.69 116 ILE A N 1
ATOM 930 C CA . ILE A 1 116 ? 5.940 -0.306 12.011 1.00 93.69 116 ILE A CA 1
ATOM 931 C C . ILE A 1 116 ? 6.054 -1.226 10.791 1.00 93.69 116 ILE A C 1
ATOM 933 O O . ILE A 1 116 ? 5.363 -1.003 9.801 1.00 93.69 116 ILE A O 1
ATOM 937 N N . GLN A 1 117 ? 6.828 -2.314 10.883 1.00 93.44 117 GLN A N 1
ATOM 938 C CA . GLN A 1 117 ? 6.944 -3.302 9.801 1.00 93.44 117 GLN A CA 1
ATOM 939 C C . GLN A 1 117 ? 5.595 -3.937 9.427 1.00 93.44 117 GLN A C 1
ATOM 941 O O . GLN A 1 117 ? 5.314 -4.123 8.243 1.00 93.44 117 GLN A O 1
ATOM 946 N N . LEU A 1 118 ? 4.740 -4.227 10.414 1.00 92.62 118 LEU A N 1
ATOM 947 C CA . LEU A 1 118 ? 3.400 -4.768 10.182 1.00 92.62 118 LEU A CA 1
ATOM 948 C C . LEU A 1 118 ? 2.504 -3.781 9.423 1.00 92.62 118 LEU A C 1
ATOM 950 O O . LEU A 1 118 ? 1.801 -4.188 8.502 1.00 92.62 118 LEU A O 1
ATOM 954 N N . ILE A 1 119 ? 2.544 -2.492 9.775 1.00 93.69 119 ILE A N 1
ATOM 955 C CA . ILE A 1 119 ? 1.811 -1.444 9.049 1.00 93.69 119 ILE A CA 1
ATOM 956 C C . ILE A 1 119 ? 2.287 -1.382 7.593 1.00 93.69 119 ILE A C 1
ATOM 958 O O . ILE A 1 119 ? 1.464 -1.353 6.678 1.00 93.69 119 ILE A O 1
ATOM 962 N N . LEU A 1 120 ? 3.605 -1.394 7.376 1.00 94.19 120 LEU A N 1
ATOM 963 C CA . LEU A 1 120 ? 4.195 -1.309 6.039 1.00 94.19 120 LEU A CA 1
ATOM 964 C C . LEU A 1 120 ? 3.852 -2.513 5.154 1.00 94.19 120 LEU A C 1
ATOM 966 O O . LEU A 1 120 ? 3.606 -2.327 3.965 1.00 94.19 120 LEU A O 1
ATOM 970 N N . ASN A 1 121 ? 3.722 -3.710 5.729 1.00 92.38 121 ASN A N 1
ATOM 971 C CA . ASN A 1 121 ? 3.361 -4.931 5.000 1.00 92.38 121 ASN A CA 1
ATOM 972 C C . ASN A 1 121 ? 1.949 -4.884 4.372 1.00 92.38 121 ASN A C 1
ATOM 974 O O . ASN A 1 121 ? 1.619 -5.689 3.504 1.00 92.38 121 ASN A O 1
ATOM 978 N N . HIS A 1 122 ? 1.098 -3.944 4.793 1.00 93.12 122 HIS A N 1
ATOM 979 C CA . HIS A 1 122 ? -0.216 -3.720 4.183 1.00 93.12 122 HIS A CA 1
ATOM 980 C C . HIS A 1 122 ? -0.192 -2.745 2.997 1.00 93.12 122 HIS A C 1
ATOM 982 O O . HIS A 1 122 ? -1.231 -2.520 2.374 1.00 93.12 122 HIS A O 1
ATOM 988 N N . LEU A 1 123 ? 0.962 -2.157 2.679 1.00 93.50 123 LEU A N 1
ATOM 989 C CA . LEU A 1 123 ? 1.101 -1.188 1.600 1.00 93.50 123 LEU A CA 1
ATOM 990 C C . LEU A 1 123 ? 1.488 -1.861 0.287 1.00 93.50 123 LEU A C 1
ATOM 992 O O . LEU A 1 123 ? 2.203 -2.860 0.243 1.00 93.50 123 LEU A O 1
ATOM 996 N N . THR A 1 124 ? 1.041 -1.267 -0.818 1.00 93.12 124 THR A N 1
ATOM 997 C CA . THR A 1 124 ? 1.513 -1.680 -2.138 1.00 93.12 124 THR A CA 1
ATOM 998 C C . THR A 1 124 ? 2.944 -1.198 -2.370 1.00 93.12 124 THR A C 1
ATOM 1000 O O . THR A 1 124 ? 3.374 -0.198 -1.795 1.00 93.12 124 THR A O 1
ATOM 1003 N N . LEU A 1 125 ? 3.684 -1.857 -3.266 1.00 92.00 125 LEU A N 1
ATOM 1004 C CA . LEU A 1 125 ? 5.065 -1.470 -3.571 1.00 92.00 125 LEU A CA 1
ATOM 1005 C C . LEU A 1 125 ? 5.205 0.020 -3.979 1.00 92.00 125 LEU A C 1
ATOM 1007 O O . LEU A 1 125 ? 6.096 0.694 -3.460 1.00 92.00 125 LEU A O 1
ATOM 1011 N N . PRO A 1 126 ? 4.334 0.595 -4.838 1.00 91.69 126 PRO A N 1
ATOM 1012 C CA . PRO A 1 126 ? 4.363 2.030 -5.117 1.00 91.69 126 PRO A CA 1
ATOM 1013 C C . PRO A 1 126 ? 4.095 2.914 -3.895 1.00 91.69 126 PRO A C 1
ATOM 1015 O O . PRO A 1 126 ? 4.708 3.975 -3.784 1.00 91.69 126 PRO A O 1
ATOM 1018 N N . ASP A 1 127 ? 3.193 2.510 -2.995 1.00 94.50 127 ASP A N 1
ATOM 1019 C CA . ASP A 1 127 ? 2.914 3.255 -1.760 1.00 94.50 127 ASP A CA 1
ATOM 1020 C C . ASP A 1 127 ? 4.116 3.237 -0.823 1.00 94.50 127 ASP A C 1
ATOM 1022 O O . ASP A 1 127 ? 4.493 4.282 -0.303 1.00 94.50 127 ASP A O 1
ATOM 1026 N N . LEU A 1 128 ? 4.771 2.085 -0.686 1.00 94.56 128 LEU A N 1
ATOM 1027 C CA . LEU A 1 128 ? 5.989 1.930 0.102 1.00 94.56 128 LEU A CA 1
ATOM 1028 C C . LEU A 1 128 ? 7.107 2.845 -0.423 1.00 94.56 128 LEU A C 1
ATOM 1030 O O . LEU A 1 128 ? 7.741 3.572 0.340 1.00 94.56 128 LEU A O 1
ATOM 1034 N N . CYS A 1 129 ? 7.298 2.892 -1.745 1.00 92.19 129 CYS A N 1
ATOM 1035 C CA . CYS A 1 129 ? 8.266 3.786 -2.383 1.00 92.19 129 CYS A CA 1
ATOM 1036 C C . CYS A 1 129 ? 7.933 5.273 -2.194 1.00 92.19 129 CYS A C 1
ATOM 1038 O O . CYS A 1 129 ? 8.852 6.083 -2.073 1.00 92.19 129 CYS A O 1
ATOM 1040 N N . ARG A 1 130 ? 6.649 5.654 -2.185 1.00 94.25 130 ARG A N 1
ATOM 1041 C CA . ARG A 1 130 ? 6.223 7.033 -1.885 1.00 94.25 130 ARG A CA 1
ATOM 1042 C C . ARG A 1 130 ? 6.448 7.376 -0.418 1.00 94.25 130 ARG A C 1
ATOM 1044 O O . ARG A 1 130 ? 6.969 8.443 -0.116 1.00 94.25 130 ARG A O 1
ATOM 1051 N N . LEU A 1 131 ? 6.102 6.462 0.482 1.00 94.75 131 LEU A N 1
ATOM 1052 C CA . LEU A 1 131 ? 6.259 6.638 1.920 1.00 94.75 131 LEU A CA 1
ATOM 1053 C C . LEU A 1 131 ? 7.733 6.761 2.319 1.00 94.75 131 LEU A C 1
ATOM 1055 O O . LEU A 1 131 ? 8.087 7.592 3.149 1.00 94.75 131 LEU A O 1
ATOM 1059 N N . ALA A 1 132 ? 8.619 6.021 1.653 1.00 93.56 132 ALA A N 1
ATOM 1060 C CA . ALA A 1 132 ? 10.059 6.140 1.850 1.00 93.56 132 ALA A CA 1
ATOM 1061 C C . ALA A 1 132 ? 10.605 7.555 1.564 1.00 93.56 132 ALA A C 1
ATOM 1063 O O . ALA A 1 132 ? 11.712 7.876 1.987 1.00 93.56 132 ALA A O 1
ATOM 1064 N N . GLN A 1 133 ? 9.869 8.404 0.842 1.00 93.25 133 GLN A N 1
ATOM 1065 C CA . GLN A 1 133 ? 10.295 9.762 0.493 1.00 93.25 133 GLN A CA 1
ATOM 1066 C C . GLN A 1 133 ? 9.824 10.820 1.501 1.00 93.25 133 GLN A C 1
ATOM 1068 O O . GLN A 1 133 ? 10.227 11.975 1.387 1.00 93.25 133 GLN A O 1
ATOM 1073 N N . THR A 1 134 ? 8.987 10.471 2.487 1.00 92.38 134 THR A N 1
ATOM 1074 C CA . THR A 1 134 ? 8.367 11.472 3.373 1.00 92.38 134 THR A CA 1
ATOM 1075 C C . THR A 1 134 ? 9.243 11.849 4.565 1.00 92.38 134 THR A C 1
ATOM 1077 O O . THR A 1 134 ? 9.269 13.012 4.959 1.00 92.38 134 THR A O 1
ATOM 1080 N N . CYS A 1 135 ? 9.958 10.893 5.165 1.00 90.38 135 CYS A N 1
ATOM 1081 C CA . CYS A 1 135 ? 10.882 11.161 6.269 1.00 90.38 135 CYS A CA 1
ATOM 1082 C C . CYS A 1 135 ? 11.973 10.088 6.387 1.00 90.38 135 CYS A C 1
ATOM 1084 O O . CYS A 1 135 ? 11.853 8.995 5.836 1.00 90.38 135 CYS A O 1
ATOM 1086 N N . LYS A 1 136 ? 13.041 10.390 7.139 1.00 92.25 136 LYS A N 1
ATOM 1087 C CA . LYS A 1 136 ? 14.193 9.486 7.315 1.00 92.25 136 LYS A CA 1
ATOM 1088 C C . LYS A 1 136 ? 13.828 8.192 8.048 1.00 92.25 136 LYS A C 1
ATOM 1090 O O . LYS A 1 136 ? 14.312 7.137 7.656 1.00 92.25 136 LYS A O 1
ATOM 1095 N N . LEU A 1 137 ? 12.966 8.266 9.066 1.00 92.81 137 LEU A N 1
ATOM 1096 C CA . LEU A 1 137 ? 12.519 7.088 9.815 1.00 92.81 137 LEU A CA 1
ATOM 1097 C C . LEU A 1 137 ? 11.762 6.113 8.906 1.00 92.81 137 LEU A C 1
ATOM 1099 O O . LEU A 1 137 ? 12.104 4.938 8.810 1.00 92.81 137 LEU A O 1
ATOM 1103 N N . LEU A 1 138 ? 10.756 6.611 8.184 1.00 93.19 138 LEU A N 1
ATOM 1104 C CA . LEU A 1 138 ? 9.972 5.780 7.274 1.00 93.19 138 LEU A CA 1
ATOM 1105 C C . LEU A 1 138 ? 10.804 5.311 6.083 1.00 93.19 138 LEU A C 1
ATOM 1107 O O . LEU A 1 138 ? 10.612 4.184 5.645 1.00 93.19 138 LEU A O 1
ATOM 1111 N N . ASN A 1 139 ? 11.767 6.106 5.609 1.00 94.50 139 ASN A N 1
ATOM 1112 C CA . ASN A 1 139 ? 12.735 5.653 4.614 1.00 94.50 139 ASN A CA 1
ATOM 1113 C C . ASN A 1 139 ? 13.483 4.398 5.084 1.00 94.50 139 ASN A C 1
ATOM 1115 O O . ASN A 1 139 ? 13.517 3.416 4.351 1.00 94.50 139 ASN A O 1
ATOM 1119 N N . GLN A 1 140 ? 14.011 4.401 6.313 1.00 94.19 140 GLN A N 1
ATOM 1120 C CA . GLN A 1 140 ? 14.724 3.250 6.875 1.00 94.19 140 GLN A CA 1
ATOM 1121 C C . GLN A 1 140 ? 13.831 2.009 6.937 1.00 94.19 140 GLN A C 1
ATOM 1123 O O . GLN A 1 140 ? 14.227 0.950 6.460 1.00 94.19 140 GLN A O 1
ATOM 1128 N N . HIS A 1 141 ? 12.608 2.146 7.452 1.00 94.75 141 HIS A N 1
ATOM 1129 C CA . HIS A 1 141 ? 11.691 1.012 7.563 1.00 94.75 141 HIS A CA 1
ATOM 1130 C C . HIS A 1 141 ? 11.148 0.522 6.213 1.00 94.75 141 HIS A C 1
ATOM 1132 O O . HIS A 1 141 ? 10.957 -0.676 6.042 1.00 94.75 141 HIS A O 1
ATOM 1138 N N . CYS A 1 142 ? 10.908 1.415 5.249 1.00 95.25 142 CYS A N 1
ATOM 1139 C CA . CYS A 1 142 ? 10.453 1.046 3.903 1.00 95.25 142 CYS A CA 1
ATOM 1140 C C . CYS A 1 142 ? 11.565 0.397 3.071 1.00 95.25 142 CYS A C 1
ATOM 1142 O O . CYS A 1 142 ? 11.283 -0.346 2.130 1.00 95.25 142 CYS A O 1
ATOM 1144 N N . CYS A 1 143 ? 12.826 0.699 3.382 1.00 94.44 143 CYS A N 1
ATOM 1145 C CA . CYS A 1 143 ? 13.991 0.084 2.757 1.00 94.44 143 CYS A CA 1
ATOM 1146 C C . CYS A 1 143 ? 14.416 -1.229 3.426 1.00 94.44 143 CYS A C 1
ATOM 1148 O O . CYS A 1 143 ? 15.402 -1.823 2.995 1.00 94.44 143 CYS A O 1
ATOM 1150 N N . ASP A 1 144 ? 13.684 -1.690 4.440 1.00 94.69 144 ASP A N 1
ATOM 1151 C CA . ASP A 1 144 ? 14.005 -2.925 5.137 1.00 94.69 144 ASP A CA 1
ATOM 1152 C C . ASP A 1 144 ? 13.832 -4.155 4.223 1.00 94.69 144 ASP A C 1
ATOM 1154 O O . ASP A 1 144 ? 12.755 -4.325 3.640 1.00 94.69 144 ASP A O 1
ATOM 1158 N N . PRO A 1 145 ? 14.840 -5.041 4.102 1.00 93.44 145 PRO A N 1
ATOM 1159 C CA . PRO A 1 145 ? 14.749 -6.233 3.263 1.00 93.44 145 PRO A CA 1
ATOM 1160 C C . PRO A 1 145 ? 13.605 -7.190 3.613 1.00 93.44 145 PRO A C 1
ATOM 1162 O O . PRO A 1 145 ? 13.137 -7.924 2.739 1.00 93.44 145 PRO A O 1
ATOM 1165 N N . LEU A 1 146 ? 13.116 -7.180 4.859 1.00 91.81 146 LEU A N 1
ATOM 1166 C CA . LEU A 1 146 ? 11.988 -8.013 5.282 1.00 91.81 146 LEU A CA 1
ATOM 1167 C C . LEU A 1 146 ? 10.694 -7.669 4.531 1.00 91.81 146 LEU A C 1
ATOM 1169 O O . LEU A 1 146 ? 9.864 -8.552 4.318 1.00 91.81 146 LEU A O 1
ATOM 1173 N N . GLN A 1 147 ? 10.549 -6.428 4.054 1.00 93.25 147 GLN A N 1
ATOM 1174 C CA . GLN A 1 147 ? 9.397 -5.998 3.253 1.00 93.25 147 GLN A CA 1
ATOM 1175 C C . GLN A 1 147 ? 9.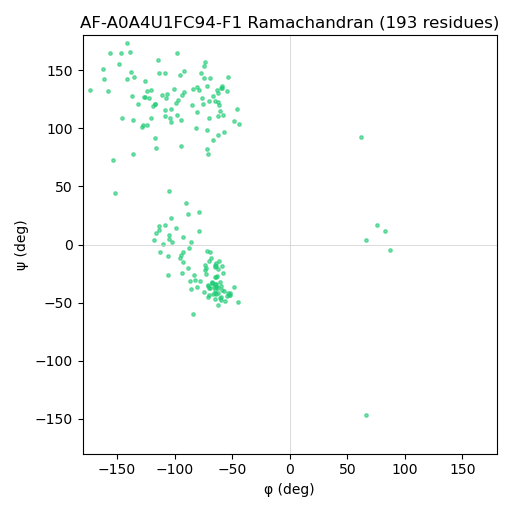381 -6.615 1.844 1.00 93.25 147 GLN A C 1
ATOM 1177 O O . GLN A 1 147 ? 8.358 -6.579 1.163 1.00 93.25 147 GLN A O 1
ATOM 1182 N N . TYR A 1 148 ? 10.498 -7.199 1.394 1.00 94.50 148 TYR A N 1
ATOM 1183 C CA . TYR A 1 148 ? 10.683 -7.666 0.018 1.00 94.50 148 TYR A CA 1
ATOM 1184 C C . TYR A 1 148 ? 10.873 -9.186 -0.089 1.00 94.50 148 TYR A C 1
ATOM 1186 O O . TYR A 1 148 ? 11.168 -9.674 -1.174 1.00 94.50 148 TYR A O 1
ATOM 1194 N N . ILE A 1 149 ? 10.663 -9.964 0.984 1.00 93.50 149 ILE A N 1
ATOM 1195 C CA . ILE A 1 149 ? 10.841 -11.435 0.961 1.00 93.50 149 ILE A CA 1
ATOM 1196 C C . ILE A 1 149 ? 10.026 -12.089 -0.173 1.00 93.50 149 ILE A C 1
ATOM 1198 O O . ILE A 1 149 ? 10.534 -12.970 -0.874 1.00 93.50 149 ILE A O 1
ATOM 1202 N N . HIS A 1 150 ? 8.784 -11.631 -0.372 1.00 93.00 150 HIS A N 1
ATOM 1203 C CA . HIS A 1 150 ? 7.892 -12.065 -1.450 1.00 93.00 150 HIS A CA 1
ATOM 1204 C C . HIS A 1 150 ? 7.562 -10.886 -2.370 1.00 93.00 150 HIS A C 1
ATOM 1206 O O . HIS A 1 150 ? 6.596 -10.155 -2.153 1.00 93.00 150 HIS A O 1
ATOM 1212 N N . LEU A 1 151 ? 8.360 -10.702 -3.419 1.00 92.75 151 LEU A N 1
ATOM 1213 C CA . LEU A 1 151 ? 8.250 -9.555 -4.312 1.00 92.75 151 LEU A CA 1
ATOM 1214 C C . LEU A 1 151 ? 7.458 -9.899 -5.583 1.00 92.75 151 LEU A C 1
ATOM 1216 O O . LEU A 1 151 ? 7.922 -10.635 -6.454 1.00 92.75 151 LEU A O 1
ATOM 1220 N N . ASN A 1 152 ? 6.259 -9.323 -5.718 1.00 92.56 152 ASN A N 1
ATOM 1221 C CA . ASN A 1 152 ? 5.435 -9.451 -6.920 1.00 92.56 152 ASN A CA 1
ATOM 1222 C C . ASN A 1 152 ? 5.491 -8.187 -7.787 1.00 92.56 152 ASN A C 1
ATOM 1224 O O . ASN A 1 152 ? 4.842 -7.187 -7.482 1.00 92.56 152 ASN A O 1
ATOM 1228 N N . LEU A 1 153 ? 6.217 -8.249 -8.901 1.00 91.94 153 LEU A N 1
ATOM 1229 C CA . LEU A 1 153 ? 6.345 -7.139 -9.846 1.00 91.94 153 LEU A CA 1
ATOM 1230 C C . LEU A 1 153 ? 5.357 -7.219 -11.015 1.00 91.94 153 LEU A C 1
ATOM 1232 O O 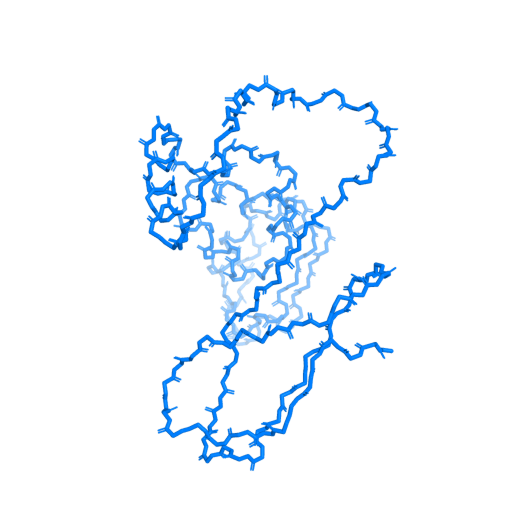. LEU A 1 153 ? 5.157 -6.224 -11.714 1.00 91.94 153 LEU A O 1
ATOM 1236 N N . GLN A 1 154 ? 4.670 -8.353 -11.187 1.00 91.25 154 GLN A N 1
ATOM 1237 C CA . GLN A 1 154 ? 3.696 -8.552 -12.259 1.00 91.25 154 GLN A CA 1
ATOM 1238 C C . GLN A 1 154 ? 2.625 -7.448 -12.336 1.00 91.25 154 GLN A C 1
ATOM 1240 O O . GLN A 1 154 ? 2.378 -6.983 -13.442 1.00 91.25 154 GLN A O 1
ATOM 1245 N N . PRO A 1 155 ? 2.004 -6.949 -11.244 1.00 91.62 155 PRO A N 1
ATOM 1246 C CA . PRO A 1 155 ? 0.984 -5.897 -11.348 1.00 91.62 155 PRO A CA 1
ATOM 1247 C C . PRO A 1 155 ? 1.508 -4.576 -11.931 1.00 91.62 155 PRO A C 1
ATOM 1249 O O . PRO A 1 155 ? 0.734 -3.768 -12.442 1.00 91.62 155 PRO A O 1
ATOM 1252 N N . TYR A 1 156 ? 2.821 -4.353 -11.866 1.00 89.62 156 TYR A N 1
ATOM 1253 C CA . TYR A 1 156 ? 3.473 -3.101 -12.246 1.00 89.62 156 TYR A CA 1
ATOM 1254 C C . TYR A 1 156 ? 4.207 -3.195 -13.589 1.00 89.62 156 TYR A C 1
ATOM 1256 O O . TYR A 1 156 ? 4.889 -2.247 -13.976 1.00 89.62 156 TYR A O 1
ATOM 1264 N N . TRP A 1 157 ? 4.031 -4.301 -14.323 1.00 87.19 157 TRP A N 1
ATOM 1265 C CA . TRP A 1 157 ? 4.750 -4.630 -15.558 1.00 87.19 157 TRP A CA 1
ATOM 1266 C C . TRP A 1 157 ? 4.811 -3.491 -16.586 1.00 87.19 157 TRP A C 1
ATOM 1268 O O . TRP A 1 157 ? 5.839 -3.303 -17.228 1.00 87.19 157 TRP A O 1
ATOM 1278 N N . ALA A 1 158 ? 3.745 -2.696 -16.713 1.00 86.44 158 ALA A N 1
ATOM 1279 C CA . ALA A 1 158 ? 3.663 -1.614 -17.695 1.00 86.44 158 ALA A CA 1
ATOM 1280 C C . ALA A 1 158 ? 4.525 -0.384 -17.352 1.00 86.44 158 ALA A C 1
ATOM 1282 O O . ALA A 1 158 ? 4.757 0.454 -18.220 1.00 86.44 158 ALA A O 1
ATOM 1283 N N . LYS A 1 159 ? 4.951 -0.240 -16.092 1.00 85.50 159 LYS A N 1
ATOM 1284 C CA . LYS A 1 159 ? 5.717 0.914 -15.590 1.00 85.50 159 LYS A CA 1
ATOM 1285 C C . LYS A 1 159 ? 7.154 0.557 -15.207 1.00 85.50 159 LYS A C 1
ATOM 1287 O O . LYS A 1 159 ? 7.914 1.452 -14.857 1.00 85.50 159 LYS A O 1
ATOM 1292 N N . LEU A 1 160 ? 7.506 -0.727 -15.233 1.00 87.94 160 LEU A N 1
ATOM 1293 C CA . LEU A 1 160 ? 8.824 -1.202 -14.829 1.00 87.94 160 LEU A CA 1
ATOM 1294 C C . LEU A 1 160 ? 9.858 -0.963 -15.926 1.00 87.94 160 LEU A C 1
ATOM 1296 O O . LEU A 1 160 ? 9.636 -1.282 -17.093 1.00 87.94 160 LEU A O 1
ATOM 1300 N N . ASN A 1 161 ? 10.997 -0.421 -15.511 1.00 88.00 161 ASN A N 1
ATOM 1301 C CA . ASN A 1 161 ? 12.177 -0.190 -16.331 1.00 88.00 161 ASN A CA 1
ATOM 1302 C C . ASN A 1 161 ? 13.453 -0.493 -15.530 1.00 88.00 161 ASN A C 1
ATOM 1304 O O . ASN A 1 161 ? 13.380 -0.711 -14.318 1.00 88.00 161 ASN A O 1
ATOM 1308 N N . ASP A 1 162 ? 14.608 -0.463 -16.194 1.00 88.19 162 ASP A N 1
ATOM 1309 C CA . ASP A 1 162 ? 15.914 -0.704 -15.560 1.00 88.19 162 ASP A CA 1
ATOM 1310 C C . ASP A 1 162 ? 16.157 0.178 -14.328 1.00 88.19 162 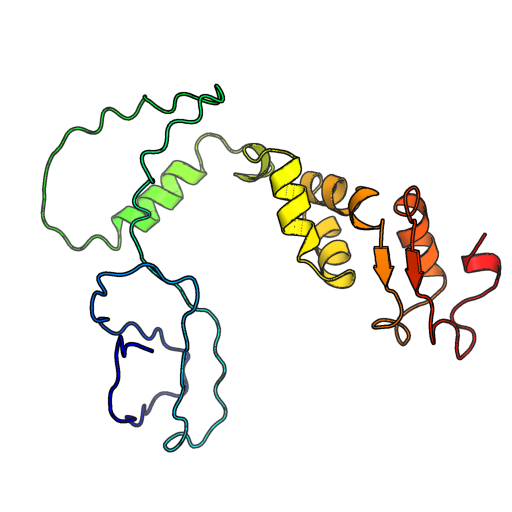ASP A C 1
ATOM 1312 O O . ASP A 1 162 ? 16.538 -0.323 -13.275 1.00 88.19 162 ASP A O 1
ATOM 1316 N N . THR A 1 163 ? 15.829 1.472 -14.403 1.00 88.62 163 THR A N 1
ATOM 1317 C CA . THR A 1 163 ? 15.972 2.406 -13.271 1.00 88.62 163 THR A CA 1
ATOM 1318 C C . THR A 1 163 ? 15.147 1.982 -12.052 1.00 88.62 163 THR A C 1
ATOM 1320 O O . THR A 1 163 ? 15.563 2.165 -10.910 1.00 88.62 163 THR A O 1
ATOM 1323 N N . SER A 1 164 ? 13.965 1.404 -12.274 1.00 89.06 164 SER A N 1
ATOM 1324 C CA . SER A 1 164 ? 13.117 0.899 -11.192 1.00 89.06 164 SER A CA 1
ATOM 1325 C C . SER A 1 164 ? 13.733 -0.331 -10.523 1.00 89.06 164 SER A C 1
ATOM 1327 O O . SER A 1 164 ? 13.620 -0.473 -9.307 1.00 89.06 164 SER A O 1
ATOM 1329 N N . LEU A 1 165 ? 14.378 -1.210 -11.300 1.00 88.81 165 LEU A N 1
ATOM 1330 C CA . LEU A 1 165 ? 15.053 -2.399 -10.777 1.00 88.81 165 LEU A CA 1
ATOM 1331 C C . LEU A 1 165 ? 16.317 -2.031 -10.002 1.00 88.81 165 LEU A C 1
ATOM 1333 O O . LEU A 1 165 ? 16.471 -2.495 -8.876 1.00 88.81 165 LEU A O 1
ATOM 1337 N N . GLU A 1 166 ? 17.142 -1.132 -10.537 1.00 89.50 166 GLU A N 1
ATOM 1338 C CA . GLU A 1 166 ? 18.337 -0.607 -9.863 1.00 89.50 166 GLU A CA 1
ATOM 1339 C C . GLU A 1 166 ? 17.975 0.025 -8.509 1.00 89.50 166 GLU A C 1
ATOM 1341 O O . GLU A 1 166 ? 18.626 -0.205 -7.491 1.00 89.50 166 GLU A O 1
ATOM 1346 N N . PHE A 1 167 ? 16.855 0.752 -8.451 1.00 88.81 167 PHE A N 1
ATOM 1347 C CA . PHE A 1 167 ? 16.373 1.336 -7.203 1.00 88.81 167 PHE A CA 1
ATOM 1348 C C . PHE A 1 167 ? 15.902 0.279 -6.187 1.00 88.81 167 PHE A C 1
ATOM 1350 O O . PHE A 1 167 ? 16.031 0.486 -4.975 1.00 88.81 167 PHE A O 1
ATOM 1357 N N . LEU A 1 168 ? 15.338 -0.844 -6.642 1.00 90.88 168 LEU A N 1
ATOM 1358 C CA . LEU A 1 168 ? 14.848 -1.930 -5.781 1.00 90.88 168 LEU A CA 1
ATOM 1359 C C . LEU A 1 168 ? 15.957 -2.889 -5.334 1.00 90.88 168 LEU A C 1
ATOM 1361 O O . LEU A 1 168 ? 15.884 -3.412 -4.221 1.00 90.88 168 LEU A O 1
ATOM 1365 N N . GLN A 1 169 ? 16.988 -3.081 -6.154 1.00 90.56 169 GLN A N 1
ATOM 1366 C CA . GLN A 1 169 ? 18.108 -3.995 -5.930 1.00 90.56 169 GLN A CA 1
ATOM 1367 C C . GLN A 1 169 ? 18.703 -3.942 -4.510 1.00 90.56 169 GLN A C 1
ATOM 1369 O O . GLN A 1 169 ? 18.776 -5.003 -3.886 1.00 90.56 169 GLN A O 1
ATOM 1374 N N . PRO A 1 170 ? 19.045 -2.775 -3.917 1.00 91.44 170 PRO A N 1
ATOM 1375 C CA . PRO A 1 170 ? 19.663 -2.740 -2.586 1.00 91.44 170 PRO A CA 1
ATOM 1376 C C . PRO A 1 170 ? 18.753 -3.252 -1.460 1.00 91.44 170 PRO A C 1
ATOM 1378 O O . PRO A 1 170 ? 19.240 -3.614 -0.394 1.00 91.44 170 PRO A O 1
ATOM 1381 N N . ARG A 1 171 ? 17.436 -3.296 -1.684 1.00 92.12 171 ARG A N 1
ATOM 1382 C CA . ARG A 1 171 ? 16.439 -3.768 -0.709 1.00 92.12 171 ARG A CA 1
ATOM 1383 C C . ARG A 1 171 ? 16.119 -5.249 -0.868 1.00 92.12 171 ARG A C 1
ATOM 1385 O O . ARG A 1 171 ? 15.541 -5.866 0.017 1.00 92.12 171 ARG A O 1
ATOM 1392 N N . CYS A 1 172 ? 16.507 -5.835 -1.994 1.00 91.62 172 CYS A N 1
ATOM 1393 C CA . CYS A 1 172 ? 16.135 -7.185 -2.390 1.00 91.62 172 CYS A CA 1
ATOM 1394 C C . CYS A 1 172 ? 17.101 -8.266 -1.865 1.00 91.62 172 CYS A C 1
ATOM 1396 O O . CYS A 1 172 ? 17.221 -9.331 -2.463 1.00 91.62 172 CYS A O 1
ATOM 1398 N N . THR A 1 173 ? 17.797 -8.023 -0.750 1.00 93.50 173 THR A N 1
ATOM 1399 C CA . THR A 1 173 ? 18.846 -8.926 -0.235 1.00 93.50 173 THR A CA 1
ATOM 1400 C C . THR A 1 173 ? 18.307 -10.208 0.401 1.00 93.50 173 THR A C 1
ATOM 1402 O O . THR A 1 173 ? 19.029 -11.199 0.470 1.00 93.50 173 THR A O 1
ATOM 1405 N N . LEU A 1 174 ? 17.044 -10.206 0.845 1.00 95.06 174 LEU A N 1
ATOM 1406 C CA . LEU A 1 174 ? 16.366 -11.350 1.470 1.00 95.06 174 LEU A CA 1
ATOM 1407 C C . LEU A 1 174 ? 15.208 -11.904 0.624 1.00 95.06 174 LEU A C 1
ATOM 1409 O O . LEU A 1 174 ? 14.367 -12.640 1.141 1.00 95.06 174 LEU A O 1
ATOM 1413 N N . VAL A 1 175 ? 15.134 -11.548 -0.663 1.00 94.44 175 VAL A N 1
ATOM 1414 C CA . VAL A 1 175 ? 14.078 -12.039 -1.561 1.00 94.44 175 VAL A CA 1
ATOM 1415 C C . VAL A 1 175 ? 14.177 -13.559 -1.680 1.00 94.44 175 VAL A C 1
ATOM 1417 O O . VAL A 1 175 ? 15.203 -14.096 -2.090 1.00 94.44 175 VAL A O 1
ATOM 1420 N N . GLN A 1 176 ? 13.093 -14.255 -1.348 1.00 95.50 176 GLN A N 1
ATOM 1421 C CA . GLN A 1 176 ? 12.968 -15.709 -1.508 1.00 95.50 176 GLN A CA 1
ATOM 1422 C C . GLN A 1 176 ? 12.054 -16.068 -2.679 1.00 95.5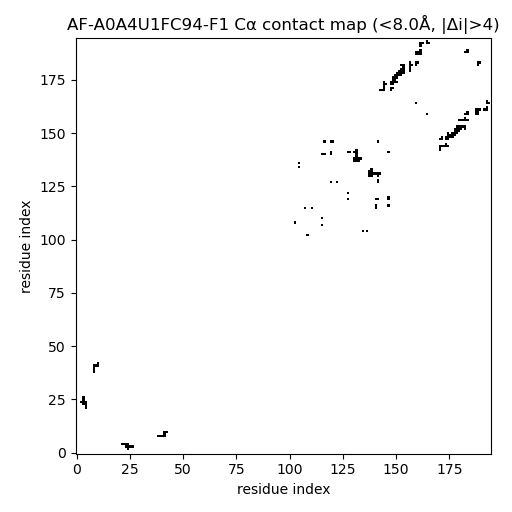0 176 GLN A C 1
ATOM 1424 O O . GLN A 1 176 ? 12.198 -17.128 -3.286 1.00 95.50 176 GLN A O 1
ATOM 1429 N N . TRP A 1 177 ? 11.123 -15.176 -3.016 1.00 95.75 177 TRP A N 1
ATOM 1430 C CA . TRP A 1 177 ? 10.204 -15.351 -4.128 1.00 95.75 177 TRP A CA 1
ATOM 1431 C C . TRP A 1 177 ? 10.077 -14.052 -4.915 1.00 95.75 177 TRP A C 1
ATOM 1433 O O . TRP A 1 177 ? 9.781 -12.998 -4.353 1.00 95.75 177 TRP A O 1
ATOM 1443 N N . LEU A 1 178 ? 10.285 -14.144 -6.227 1.00 93.06 178 LEU A N 1
ATOM 1444 C CA . LEU A 1 178 ? 10.253 -13.017 -7.147 1.00 93.06 178 LEU A CA 1
ATOM 1445 C C . LEU A 1 178 ? 9.381 -13.364 -8.352 1.00 93.06 178 LEU A C 1
ATOM 1447 O O . LEU A 1 178 ? 9.678 -14.302 -9.090 1.00 93.06 178 LEU A O 1
ATOM 1451 N N . ASN A 1 179 ? 8.329 -12.580 -8.580 1.00 91.94 179 ASN A N 1
ATOM 1452 C CA . ASN A 1 179 ? 7.495 -12.707 -9.769 1.00 91.94 179 ASN A CA 1
ATOM 1453 C C . ASN A 1 179 ? 7.716 -11.538 -10.727 1.00 91.94 179 ASN A C 1
ATOM 1455 O O . ASN A 1 179 ? 7.289 -10.413 -10.471 1.00 91.94 179 ASN A O 1
ATOM 1459 N N . LEU A 1 180 ? 8.336 -11.856 -11.860 1.00 88.69 180 LEU A N 1
ATOM 1460 C CA . LEU A 1 180 ? 8.628 -10.955 -12.975 1.00 88.69 180 LEU A CA 1
ATOM 1461 C C . LEU A 1 180 ? 7.751 -11.240 -14.205 1.00 88.69 180 LEU A C 1
ATOM 1463 O O . LEU A 1 180 ? 8.072 -10.813 -15.314 1.00 88.69 180 LEU A O 1
ATOM 1467 N N . SER A 1 181 ? 6.645 -11.968 -14.048 1.00 88.25 181 SER A N 1
ATOM 1468 C CA . SER A 1 181 ? 5.763 -12.299 -15.169 1.00 88.25 181 SER A CA 1
ATOM 1469 C C . SER A 1 181 ? 5.315 -11.037 -15.910 1.00 88.25 181 SER A C 1
ATOM 1471 O O . SER A 1 181 ? 4.891 -10.060 -15.295 1.00 88.25 181 SER A O 1
ATOM 1473 N N . TRP A 1 182 ? 5.422 -11.073 -17.241 1.00 84.00 182 TRP A N 1
ATOM 1474 C CA . TRP A 1 182 ? 5.070 -9.981 -18.166 1.00 84.00 182 TRP A CA 1
ATOM 1475 C C . TRP A 1 182 ? 5.933 -8.717 -18.068 1.00 84.00 182 TRP A C 1
ATOM 1477 O O . TRP A 1 182 ? 5.688 -7.752 -18.795 1.00 84.00 182 TRP A O 1
ATOM 1487 N N . THR A 1 183 ? 6.967 -8.722 -17.227 1.00 81.38 183 THR A N 1
ATOM 1488 C CA . THR A 1 183 ? 7.954 -7.639 -17.175 1.00 81.38 183 THR A CA 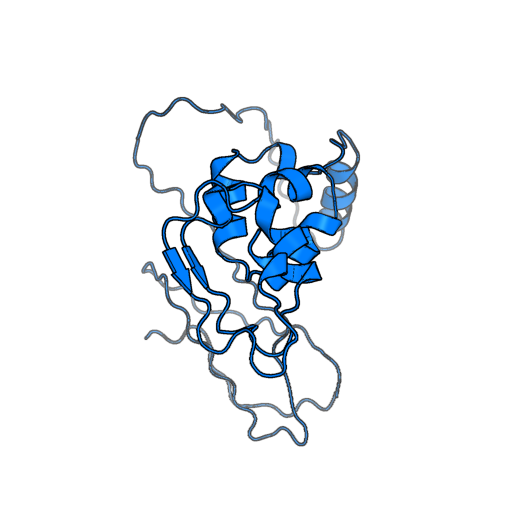1
ATOM 1489 C C . THR A 1 183 ? 8.940 -7.761 -18.349 1.00 81.38 183 THR A C 1
ATOM 1491 O O . THR A 1 183 ? 9.196 -8.856 -18.849 1.00 81.38 183 THR A O 1
ATOM 1494 N N . GLY A 1 184 ? 9.438 -6.632 -18.864 1.00 69.12 184 GLY A N 1
ATOM 1495 C CA . GLY A 1 184 ? 10.451 -6.602 -19.934 1.00 69.12 184 GLY A CA 1
ATOM 1496 C C . GLY A 1 184 ? 9.917 -6.659 -21.369 1.00 69.12 184 GLY A C 1
ATOM 1497 O O . GLY A 1 184 ? 10.678 -6.481 -22.323 1.00 69.12 184 GLY A O 1
ATOM 1498 N N . ASN A 1 185 ? 8.605 -6.819 -21.559 1.00 66.06 185 ASN A N 1
ATOM 1499 C CA . ASN A 1 185 ? 8.019 -6.683 -22.887 1.00 66.06 185 ASN A CA 1
ATOM 1500 C C . ASN A 1 185 ? 8.237 -5.238 -23.385 1.00 66.06 185 ASN A C 1
ATOM 1502 O O . ASN A 1 185 ? 7.923 -4.292 -22.662 1.00 66.06 185 ASN A O 1
ATOM 1506 N N . ARG A 1 186 ? 8.749 -5.073 -24.615 1.00 69.38 186 ARG A N 1
ATOM 1507 C CA . ARG A 1 186 ? 9.150 -3.794 -25.260 1.00 69.38 186 ARG A CA 1
ATOM 1508 C C . ARG A 1 186 ? 10.546 -3.240 -24.918 1.00 69.38 186 ARG A C 1
ATOM 1510 O O . ARG A 1 186 ? 10.829 -2.106 -25.285 1.00 69.38 186 ARG A O 1
ATOM 1517 N N . GLY A 1 187 ? 11.424 -4.013 -24.272 1.00 66.81 187 GLY A N 1
ATOM 1518 C CA . GLY A 1 187 ? 12.830 -3.611 -24.079 1.00 66.81 187 GLY A CA 1
ATOM 1519 C C . GLY A 1 187 ? 13.055 -2.548 -22.999 1.00 66.81 187 GLY A C 1
ATOM 1520 O O . GLY A 1 187 ? 14.116 -1.937 -22.957 1.00 66.81 187 GLY A O 1
ATOM 1521 N N . PHE A 1 188 ? 12.071 -2.331 -22.122 1.00 73.62 188 PHE A N 1
ATOM 1522 C CA . PHE A 1 188 ? 12.215 -1.456 -20.951 1.00 73.62 188 PHE A CA 1
ATOM 1523 C C . PHE A 1 188 ? 13.090 -2.056 -19.849 1.00 73.62 188 PHE A C 1
ATOM 1525 O O . PHE A 1 188 ? 13.563 -1.317 -18.988 1.00 73.62 188 PHE A O 1
ATOM 1532 N N . ILE A 1 189 ? 13.267 -3.380 -19.872 1.00 79.94 189 ILE A N 1
ATOM 1533 C CA . ILE A 1 189 ? 14.157 -4.098 -18.969 1.00 79.94 189 ILE A CA 1
ATOM 1534 C C . ILE A 1 189 ? 15.227 -4.781 -19.814 1.00 79.94 189 ILE A C 1
ATOM 1536 O O . ILE A 1 189 ? 14.908 -5.603 -20.677 1.00 79.94 189 ILE A O 1
ATOM 1540 N N . SER A 1 190 ? 16.479 -4.412 -19.582 1.00 76.75 190 SER A N 1
ATOM 1541 C CA . SER A 1 190 ? 17.657 -4.985 -20.218 1.00 76.75 190 SER A CA 1
ATOM 1542 C C . SER A 1 190 ? 18.303 -6.041 -19.321 1.00 76.75 190 SER A C 1
ATOM 1544 O O . SER A 1 190 ? 18.041 -6.121 -18.123 1.00 76.75 190 SER A O 1
ATOM 1546 N N . VAL A 1 191 ? 19.195 -6.857 -19.891 1.00 71.00 191 VAL A N 1
ATOM 1547 C CA . VAL A 1 191 ? 19.987 -7.833 -19.115 1.00 71.00 191 VAL A CA 1
ATOM 1548 C C . VAL A 1 191 ? 20.865 -7.125 -18.072 1.00 71.00 191 VAL A C 1
ATOM 1550 O O . VAL A 1 191 ? 21.065 -7.650 -16.980 1.00 71.00 191 VAL A O 1
ATOM 1553 N N . SER A 1 192 ? 21.327 -5.907 -18.369 1.00 68.31 192 SER A N 1
ATOM 1554 C CA . SER A 1 192 ? 22.071 -5.065 -17.426 1.00 68.31 192 SER A CA 1
ATOM 1555 C C . SER A 1 192 ? 21.250 -4.627 -16.213 1.00 68.31 192 SER A C 1
ATOM 1557 O O . SER A 1 192 ? 21.831 -4.455 -15.151 1.00 68.31 192 SER A O 1
ATOM 1559 N N . GLY A 1 193 ? 19.922 -4.512 -16.323 1.00 62.81 193 GLY A N 1
ATOM 1560 C CA . GLY A 1 193 ? 19.048 -4.194 -15.185 1.00 62.81 193 GLY A CA 1
ATOM 1561 C C . GLY A 1 193 ? 18.930 -5.315 -14.140 1.00 62.81 193 GLY A C 1
ATOM 1562 O O . GLY A 1 193 ? 18.311 -5.113 -13.099 1.00 62.81 193 GLY A O 1
ATOM 1563 N N . PHE A 1 194 ? 19.503 -6.492 -14.415 1.00 62.84 194 PHE A N 1
ATOM 1564 C CA . PHE A 1 194 ? 19.547 -7.647 -13.510 1.00 62.84 194 PHE A CA 1
ATOM 1565 C C . PHE A 1 194 ? 20.949 -7.950 -12.957 1.00 62.84 194 PHE A C 1
ATOM 1567 O O . PHE A 1 194 ? 21.107 -8.947 -12.251 1.00 62.84 194 PHE A O 1
ATOM 1574 N N . SER A 1 195 ? 21.962 -7.158 -13.328 1.00 57.72 195 SER A N 1
ATOM 1575 C CA . SER A 1 195 ? 23.351 -7.315 -12.860 1.00 57.72 195 SER A CA 1
ATOM 1576 C C . SER A 1 195 ? 23.588 -6.550 -11.560 1.00 57.72 195 SER A C 1
ATOM 1578 O O . SER A 1 195 ? 24.363 -7.057 -10.725 1.00 57.72 195 SER A O 1
#

InterPro domains:
  IPR001810 F-box domain [PF12937] (108-151)
  IPR001810 F-box domain [PS50181] (105-160)
  IPR001810 F-box domain [SM00256] (111-153)
  IPR036047 F-box-like domain superfamily [SSF81383] (102-163)

Nearest PDB structures (foldseek):
  5jh5-assembly1_A  TM=5.860E-01  e=5.353E-03  Homo sapiens

pLDDT: mean 77.09, std 19.37, range [35.66, 95.75]

Mean predicted aligned error: 18.33 Å

Radius of gyration: 24.37 Å; Cα contacts (8 Å, |Δi|>4): 109; chains: 1; bounding box: 59×39×65 Å

Solvent-accessible surface area (backbone atoms only — not comparable to full-atom values): 13449 Å² total; per-residue (Å²): 137,82,85,42,70,89,79,80,85,73,80,72,97,60,101,60,93,74,90,84,82,80,85,64,58,88,74,96,68,92,75,96,76,85,88,87,83,84,79,63,90,76,55,97,68,92,85,85,85,90,83,86,86,86,89,78,83,80,77,75,76,92,68,94,72,96,68,96,74,81,89,82,84,81,74,90,74,81,89,76,94,71,97,66,91,68,72,67,59,52,58,51,48,55,60,58,65,67,68,75,75,74,52,97,67,53,74,60,77,75,50,57,70,67,60,54,52,57,60,54,68,75,49,52,71,71,53,39,61,54,48,31,71,73,43,73,69,47,25,56,64,56,51,36,30,80,77,29,29,71,36,72,44,40,92,46,26,93,77,53,33,31,72,56,39,59,69,44,52,85,29,47,81,54,49,79,41,78,39,60,57,76,46,42,74,91,68,43,39,52,78,74,43,75,112

Sequence (195 aa):
WEILWSEKPTKVNASQARQFKPCIKQINFPTNLIRLEVNSSLLDYYTELDAVVLHGTKDKPVLSLKTSLIDMNDLEDDYEEKNGCGMDNLNKKFSSIALREGTSNGYFDKLPYELIQLILNHLTLPDLCRLAQTCKLLNQHCCDPLQYIHLNLQPYWAKLNDTSLEFLQPRCTLVQWLNLSWTGNRGFISVSGFS

Secondary structure (DSSP, 8-state):
---S-----------S-----PPPPP-SS--S--------TT-SS----------------------------------------THHHHHHHHHHHTTSS--TTGGGGGS-HHHHHHHHTTS-HHHHHHHTTT-HHHHHHHT-GGGGSEEE-GGGTTT--HHHHHHHGGGGGG-SEEE-TTTTTTSSS-GGGG-

Organism: Monodon monoceros (NCBI:txid40151)

Foldseek 3Di:
DDFQDDDDDDDDPDPDDDDDDDHTDDDDDDDPDDDDDDDCPNPPDDDDDDDDDDDDDPPDPPDDDDDDDDDPPDDPDDDDDDDDDPPPVVVVVCVVVQPDDCPVVGCVVVDDLVVLLVVLLPDDLVVLVVQLPPDVVSVVSSLALVSAQAEECVVVQVPDALVNLVVNVSSPPNHPHYHCPNHCPPNRYDPVSVD